Protein AF-A0A2V9Y608-F1 (afdb_monomer)

Foldseek 3Di:
DEALEEFWAWACPVWFDDTDTALEPSEEEAAQADEEEAQNAEYSYEYEYQALDEDPPVHRYYYYHNYYYDPDPRHYRDRDDPDDDDFFAADPPAADQDEAEFADLVDEAEDEADHHEEYEFENLHEHEYEQDEYEYQAYEFDYANTEYEYPPQAAYEYEHGQPRQERAHYDQRYYYCNVRLAARSAEYHYRHAHEHEDEDNEEARYHYHHQNYEYEYHYCCYEYEDYHHYNHYHHHNYYYYHHPNHDPDDDDPDPDDDPDDDDDDD

pLDDT: mean 83.32, std 16.16, range [27.84, 98.12]

Nearest PDB structures (foldseek):
  8c6i-assembly1_A  TM=4.476E-01  e=4.886E+00  Homo sapiens
  3ak5-assembly4_D  TM=3.354E-01  e=3.995E+00  Escherichia coli
  5awg-assembly2_E  TM=1.662E-01  e=5.404E+00  Escherichia coli K-12

Secondary structure (DSSP, 8-state):
-BTT-EEEEE-GGGSSSPPPPBSSS--EE-SS-EEEESTT-EESS-EEESS--BSSTTSSEEEETT-EE-S-TT--EEE------PPPPPPSSPPPSPPEEE--SSS-EEE-SEE-SEEEE-TT-EEEE-SEEEE-SEEEE-STT-EEEESSSS-EEEEE-TT-S-SEEE-TT-EEE-TT--GGGEEEEE-SS-EEEEEESS-EEEEEEEEEEEEEEEEEEEEEEEEEEEEEEEEEEEEEEEETT---SPP-SSSS----------

Structure (mmCIF, N/CA/C/O backbone):
data_AF-A0A2V9Y608-F1
#
_entry.id   AF-A0A2V9Y608-F1
#
loop_
_atom_site.group_PDB
_atom_site.id
_atom_site.type_symbol
_atom_site.label_atom_id
_atom_site.label_alt_id
_atom_site.label_comp_id
_atom_site.label_asym_id
_atom_site.label_entity_id
_atom_site.label_seq_id
_atom_site.pdbx_PDB_ins_code
_atom_site.Cartn_x
_atom_site.Cartn_y
_atom_site.Cartn_z
_atom_site.occupancy
_atom_site.B_iso_or_equiv
_atom_site.auth_seq_id
_atom_site.auth_comp_id
_atom_site.auth_asym_id
_atom_site.auth_atom_id
_atom_site.pdbx_PDB_model_num
ATOM 1 N N . MET A 1 1 ? 1.490 3.713 -13.659 1.00 90.81 1 MET A N 1
ATOM 2 C CA . MET A 1 1 ? 1.760 4.950 -12.892 1.00 90.81 1 MET A CA 1
ATOM 3 C C . MET A 1 1 ? 1.450 6.157 -13.762 1.00 90.81 1 MET A C 1
ATOM 5 O O . MET A 1 1 ? 1.780 6.120 -14.941 1.00 90.81 1 MET A O 1
ATOM 9 N N . ASN A 1 2 ? 0.813 7.192 -13.210 1.00 90.62 2 ASN A N 1
ATOM 10 C CA . ASN A 1 2 ? 0.459 8.427 -13.921 1.00 90.62 2 ASN A CA 1
ATOM 11 C C . ASN A 1 2 ? 0.473 9.657 -12.994 1.00 90.62 2 ASN A C 1
ATOM 13 O O . ASN A 1 2 ? 0.618 9.536 -11.775 1.00 90.62 2 ASN A O 1
ATOM 17 N N . GLY A 1 3 ? 0.256 10.845 -13.565 1.00 86.31 3 GLY A N 1
ATOM 18 C CA . GLY A 1 3 ? -0.026 12.067 -12.800 1.00 86.31 3 GLY A CA 1
ATOM 19 C C . GLY A 1 3 ? 1.177 12.610 -12.031 1.00 86.31 3 GLY A C 1
ATOM 20 O O . GLY A 1 3 ? 0.998 13.224 -10.989 1.00 86.31 3 GLY A O 1
ATOM 21 N N . GLY A 1 4 ? 2.398 12.343 -12.502 1.00 88.12 4 GLY A N 1
ATOM 22 C CA . GLY A 1 4 ? 3.620 12.756 -11.809 1.00 88.12 4 GLY A CA 1
ATOM 23 C C . GLY A 1 4 ? 4.023 11.839 -10.656 1.00 88.12 4 GLY A C 1
ATOM 24 O O . GLY A 1 4 ? 4.818 12.241 -9.818 1.00 88.12 4 GLY A O 1
ATOM 25 N N . ALA A 1 5 ? 3.478 10.618 -10.598 1.00 90.81 5 ALA A N 1
ATOM 26 C CA . ALA A 1 5 ? 3.896 9.631 -9.610 1.00 90.81 5 ALA A CA 1
ATOM 27 C C . ALA A 1 5 ? 5.376 9.254 -9.770 1.00 90.81 5 ALA A C 1
ATOM 29 O O . ALA A 1 5 ? 5.813 8.990 -10.893 1.00 90.81 5 ALA A O 1
ATOM 30 N N . THR A 1 6 ? 6.113 9.169 -8.666 1.00 92.75 6 THR A N 1
ATOM 31 C CA . THR A 1 6 ? 7.537 8.802 -8.665 1.00 92.75 6 THR A CA 1
ATOM 32 C C . THR A 1 6 ? 7.812 7.611 -7.761 1.00 92.75 6 THR A C 1
ATOM 34 O O . THR A 1 6 ? 7.072 7.399 -6.802 1.00 92.75 6 THR A O 1
ATOM 37 N N . THR A 1 7 ? 8.874 6.855 -8.035 1.00 92.25 7 THR A N 1
ATOM 38 C CA . THR A 1 7 ? 9.451 5.912 -7.066 1.00 92.25 7 THR A CA 1
ATOM 39 C C . THR A 1 7 ? 10.881 6.299 -6.714 1.00 92.25 7 THR A C 1
ATOM 41 O O . THR A 1 7 ? 11.611 6.815 -7.558 1.00 92.25 7 THR A O 1
ATOM 44 N N . ASP A 1 8 ? 11.276 6.050 -5.476 1.00 91.19 8 ASP A N 1
ATOM 45 C CA . ASP A 1 8 ? 12.650 6.133 -4.987 1.00 91.19 8 ASP A CA 1
ATOM 46 C C . ASP A 1 8 ? 12.816 5.148 -3.808 1.00 91.19 8 ASP A C 1
ATOM 48 O O . ASP A 1 8 ? 11.906 4.352 -3.540 1.00 91.19 8 ASP A O 1
ATOM 52 N N . SER A 1 9 ? 13.957 5.155 -3.119 1.00 89.00 9 SER A N 1
ATOM 53 C CA . SER A 1 9 ? 14.121 4.363 -1.895 1.00 89.00 9 SER A CA 1
ATOM 54 C C . SER A 1 9 ? 14.641 5.161 -0.710 1.00 89.00 9 SER A C 1
ATOM 56 O O . SER A 1 9 ? 15.262 6.212 -0.857 1.00 89.00 9 SER A O 1
ATOM 58 N N . PHE A 1 10 ? 14.436 4.615 0.482 1.00 88.94 10 PHE A N 1
ATOM 59 C CA . PHE A 1 10 ? 15.036 5.052 1.737 1.00 88.94 10 PHE A CA 1
ATOM 60 C C . PHE A 1 10 ? 15.319 3.826 2.619 1.00 88.94 10 PHE A C 1
ATOM 62 O O . PHE A 1 10 ? 15.030 2.693 2.241 1.00 88.94 10 PHE A O 1
ATOM 69 N N . THR A 1 11 ? 15.875 4.027 3.812 1.00 86.38 11 THR A N 1
ATOM 70 C CA . THR A 1 11 ? 15.997 2.953 4.807 1.00 86.38 11 THR A CA 1
ATOM 71 C C . THR A 1 11 ? 15.483 3.411 6.161 1.00 86.38 11 THR A C 1
ATOM 73 O O . THR A 1 11 ? 15.910 4.445 6.673 1.00 86.38 11 THR A O 1
ATOM 76 N N . SER A 1 12 ? 14.582 2.632 6.762 1.00 82.94 12 SER A N 1
ATOM 77 C CA . SER A 1 12 ? 14.116 2.859 8.133 1.00 82.94 12 SER A CA 1
ATOM 78 C C . SER A 1 12 ? 15.089 2.326 9.194 1.00 82.94 12 SER A C 1
ATOM 80 O O . SER A 1 12 ? 14.799 2.406 10.390 1.00 82.94 12 SER A O 1
ATOM 82 N N . ALA A 1 13 ? 16.212 1.715 8.795 1.00 79.44 13 ALA A N 1
ATOM 83 C CA . ALA A 1 13 ? 17.140 1.058 9.719 1.00 79.44 13 ALA A CA 1
ATOM 84 C C . ALA A 1 13 ? 17.766 2.026 10.740 1.00 79.44 13 ALA A C 1
ATOM 86 O O . ALA A 1 13 ? 18.192 1.601 11.811 1.00 79.44 13 ALA A O 1
ATOM 87 N N . SER A 1 14 ? 17.797 3.326 10.437 1.00 71.50 14 SER A N 1
ATOM 88 C CA . SER A 1 14 ? 18.334 4.382 11.302 1.00 71.50 14 SER A CA 1
ATOM 89 C C . SER A 1 14 ? 17.371 4.873 12.400 1.00 71.50 14 SER A C 1
ATOM 91 O O . SER A 1 14 ? 17.731 5.787 13.138 1.00 71.50 14 SER A O 1
ATOM 93 N N . GLY A 1 15 ? 16.190 4.263 12.576 1.00 71.75 15 GLY A N 1
ATOM 94 C CA . GLY A 1 15 ? 15.293 4.527 13.717 1.00 71.75 15 GLY A CA 1
ATOM 95 C C . GLY A 1 15 ? 14.026 5.325 13.387 1.00 71.75 15 GLY A C 1
ATOM 96 O O . GLY A 1 15 ? 13.046 4.739 12.935 1.00 71.75 15 GLY A O 1
ATOM 97 N N . THR A 1 16 ? 14.017 6.639 13.616 1.00 70.12 16 THR A N 1
ATOM 98 C CA . THR A 1 16 ? 12.859 7.518 13.347 1.00 70.12 16 THR A CA 1
ATOM 99 C C . THR A 1 16 ? 13.171 8.565 12.268 1.00 70.12 16 THR A C 1
ATOM 101 O O . THR A 1 16 ? 14.326 8.981 12.176 1.00 70.12 16 THR A O 1
ATOM 104 N N . PRO A 1 17 ? 12.166 9.054 11.508 1.00 73.25 17 PRO A N 1
ATOM 105 C CA . PRO A 1 17 ? 12.343 10.123 10.516 1.00 73.25 17 PRO A CA 1
ATOM 106 C C . PRO A 1 17 ? 13.018 11.393 11.086 1.00 73.25 17 PRO A C 1
ATOM 108 O O . PRO A 1 17 ? 12.917 11.642 12.292 1.00 73.25 17 PRO A O 1
ATOM 111 N N . PRO A 1 18 ? 13.627 12.255 10.244 1.00 73.94 18 PRO A N 1
ATOM 112 C CA . PRO A 1 18 ? 13.545 12.273 8.780 1.00 73.94 18 PRO A CA 1
ATOM 113 C C . PRO A 1 18 ? 14.468 11.260 8.092 1.00 73.94 18 PRO A C 1
ATOM 115 O O . PRO A 1 18 ? 15.584 11.002 8.535 1.00 73.94 18 PRO A O 1
ATOM 118 N N . TRP A 1 19 ? 14.001 10.732 6.961 1.00 81.00 19 TRP A N 1
ATOM 119 C CA . TRP A 1 19 ? 14.744 9.787 6.132 1.00 81.00 19 TRP A CA 1
ATOM 120 C C . TRP A 1 19 ? 15.372 10.473 4.924 1.00 81.00 19 TRP A C 1
ATOM 122 O O . TRP A 1 19 ? 14.754 11.332 4.298 1.00 81.00 19 TRP A O 1
ATOM 132 N N . THR A 1 20 ? 16.590 10.069 4.571 1.00 84.69 20 THR A N 1
ATOM 133 C CA . THR A 1 20 ? 17.210 10.456 3.301 1.00 84.69 20 THR A CA 1
ATOM 134 C C . THR A 1 20 ? 16.760 9.490 2.215 1.00 84.69 20 THR A C 1
ATOM 136 O O . THR A 1 20 ? 16.918 8.278 2.371 1.00 84.69 20 THR A O 1
ATOM 139 N N . THR A 1 21 ? 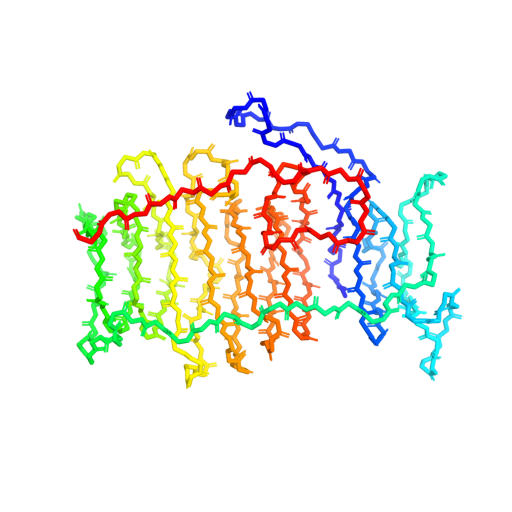16.211 10.022 1.124 1.00 86.94 21 THR A N 1
ATOM 140 C CA . THR A 1 21 ? 15.853 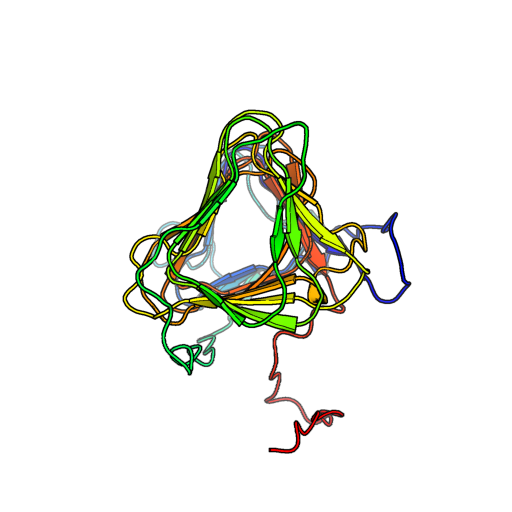9.222 -0.048 1.00 86.94 21 THR A CA 1
ATOM 141 C C . THR A 1 21 ? 17.012 9.154 -1.041 1.00 86.94 21 THR A C 1
ATOM 143 O O . THR A 1 21 ? 17.883 10.027 -1.086 1.00 86.94 21 THR A O 1
ATOM 146 N N . THR A 1 22 ? 17.030 8.102 -1.851 1.00 87.69 22 THR A N 1
ATOM 147 C CA . THR A 1 22 ? 17.956 7.928 -2.969 1.00 87.69 22 THR A CA 1
ATOM 148 C C . THR A 1 22 ? 17.159 7.650 -4.231 1.00 87.69 22 THR A C 1
ATOM 150 O O . THR A 1 22 ? 16.180 6.915 -4.197 1.00 87.69 22 THR A O 1
ATOM 153 N N . THR A 1 23 ? 17.581 8.205 -5.366 1.00 88.56 23 THR A N 1
ATOM 154 C CA . THR A 1 23 ? 16.883 8.083 -6.662 1.00 88.56 23 THR A CA 1
ATOM 155 C C . THR A 1 23 ? 17.059 6.713 -7.340 1.00 88.56 23 THR A C 1
ATOM 157 O O . THR A 1 23 ? 16.894 6.584 -8.557 1.00 88.56 23 THR A O 1
ATOM 160 N N . THR A 1 24 ? 17.432 5.703 -6.556 1.00 87.44 24 THR A N 1
ATOM 161 C CA . THR A 1 24 ? 17.713 4.317 -6.947 1.00 87.44 24 THR A CA 1
ATOM 162 C C . THR A 1 24 ? 17.080 3.369 -5.931 1.00 87.44 24 THR A C 1
ATOM 164 O O . THR A 1 24 ? 16.871 3.763 -4.787 1.00 87.44 24 THR A O 1
ATOM 167 N N . GLY A 1 25 ? 16.822 2.113 -6.301 1.00 83.00 25 GLY A N 1
ATOM 168 C CA . GLY A 1 25 ? 16.281 1.090 -5.393 1.00 83.00 25 GLY A CA 1
ATOM 169 C C . GLY A 1 25 ? 14.774 1.190 -5.134 1.00 83.00 25 GLY A C 1
ATOM 170 O O . GLY A 1 25 ? 14.224 0.361 -4.415 1.00 83.00 25 GLY A O 1
ATOM 171 N N . GLY A 1 26 ? 14.093 2.183 -5.716 1.00 85.81 26 GLY A N 1
ATOM 172 C CA . GLY A 1 26 ? 12.634 2.266 -5.794 1.00 85.81 26 GLY A CA 1
ATOM 173 C C . GLY A 1 26 ? 12.094 1.380 -6.911 1.00 85.81 26 GLY A C 1
ATOM 174 O O . GLY A 1 26 ? 11.413 1.871 -7.817 1.00 85.81 26 GLY A O 1
ATOM 175 N N . ASP A 1 27 ? 12.483 0.110 -6.898 1.00 89.38 27 ASP A N 1
ATOM 176 C CA . ASP A 1 27 ? 12.246 -0.823 -7.993 1.00 89.38 27 ASP A CA 1
ATOM 177 C C . ASP A 1 27 ? 10.753 -1.134 -8.137 1.00 89.38 27 ASP A C 1
ATOM 179 O O . ASP A 1 27 ? 10.007 -1.220 -7.158 1.00 89.38 27 ASP A O 1
ATOM 183 N N . ILE A 1 28 ? 10.312 -1.336 -9.377 1.00 90.44 28 ILE A N 1
ATOM 184 C CA . ILE A 1 28 ? 8.959 -1.807 -9.679 1.00 90.44 28 ILE A CA 1
ATOM 185 C C . ILE A 1 28 ? 9.028 -3.076 -10.521 1.00 90.44 28 ILE A C 1
ATOM 187 O O . ILE A 1 28 ? 9.894 -3.229 -11.382 1.00 90.44 28 ILE A O 1
ATOM 191 N N . GLY A 1 29 ? 8.089 -3.990 -10.292 1.00 89.50 29 GLY A N 1
ATOM 192 C CA . GLY A 1 29 ? 8.039 -5.271 -10.986 1.00 89.50 29 GLY A CA 1
ATOM 193 C C . GLY A 1 29 ? 6.619 -5.667 -11.364 1.00 89.50 29 GLY A C 1
ATOM 194 O O . GLY A 1 29 ? 5.665 -5.317 -10.671 1.00 89.50 29 GLY A O 1
ATOM 195 N N . SER A 1 30 ? 6.472 -6.396 -12.467 1.00 87.75 30 SER A N 1
ATOM 196 C CA . SER A 1 30 ? 5.194 -6.962 -12.903 1.00 87.75 30 SER A CA 1
ATOM 197 C C . SER A 1 30 ? 5.403 -8.307 -13.594 1.00 87.75 30 SER A C 1
ATOM 199 O O . SER A 1 30 ? 6.365 -8.482 -14.332 1.00 87.75 30 SER A O 1
ATOM 201 N N . ASN A 1 31 ? 4.466 -9.241 -13.402 1.00 84.19 31 ASN A N 1
ATOM 202 C CA . ASN A 1 31 ? 4.363 -10.464 -14.216 1.00 84.19 31 ASN A CA 1
ATOM 203 C C . ASN A 1 31 ? 3.713 -10.224 -15.581 1.00 84.19 31 ASN A C 1
ATOM 205 O O . ASN A 1 31 ? 3.621 -11.142 -16.392 1.00 84.19 31 ASN A O 1
ATOM 209 N N . GLY A 1 32 ? 3.210 -9.015 -15.811 1.00 85.00 32 GLY A N 1
ATOM 210 C CA . GLY A 1 32 ? 2.673 -8.572 -17.084 1.00 85.00 32 GLY A CA 1
ATOM 211 C C . GLY A 1 32 ? 3.394 -7.311 -17.531 1.00 85.00 32 GLY A C 1
ATOM 212 O O . GLY A 1 32 ? 4.619 -7.265 -17.588 1.00 85.00 32 GLY A O 1
ATOM 213 N N . ASN A 1 33 ? 2.616 -6.274 -17.824 1.00 85.56 33 ASN A N 1
ATOM 214 C CA . ASN A 1 33 ? 3.152 -5.014 -18.320 1.00 85.56 33 ASN A CA 1
ATOM 215 C C . ASN A 1 33 ? 3.299 -3.985 -17.197 1.00 85.56 33 ASN A C 1
ATOM 217 O O . ASN A 1 33 ? 2.541 -3.978 -16.222 1.00 85.56 33 ASN A O 1
ATOM 221 N N . VAL A 1 34 ? 4.230 -3.060 -17.393 1.00 90.38 34 VAL A N 1
ATOM 222 C CA . VAL A 1 34 ? 4.337 -1.799 -16.664 1.00 90.38 34 VAL A CA 1
ATOM 223 C C . VAL A 1 34 ? 3.957 -0.673 -17.619 1.00 90.38 34 VAL A C 1
ATOM 225 O O . VAL A 1 34 ? 4.499 -0.566 -18.715 1.00 90.38 34 VAL A O 1
ATOM 228 N N . SER A 1 35 ? 3.026 0.187 -17.205 1.00 92.56 35 SER A N 1
ATOM 229 C CA . SER A 1 35 ? 2.657 1.389 -17.962 1.00 92.56 35 SER A CA 1
ATOM 230 C C . SER A 1 35 ? 2.956 2.645 -17.154 1.00 92.56 35 SER A C 1
ATOM 232 O O . SER A 1 35 ? 2.506 2.782 -16.010 1.00 92.56 35 SER A O 1
ATOM 234 N N . LEU A 1 36 ? 3.701 3.567 -17.760 1.00 93.50 36 LEU A N 1
ATOM 235 C CA . LEU A 1 36 ? 4.063 4.870 -17.214 1.00 93.50 36 LEU A CA 1
ATOM 236 C C . LEU A 1 36 ? 3.531 5.979 -18.134 1.00 93.50 36 LEU A C 1
ATOM 238 O O . LEU A 1 36 ? 3.691 5.912 -19.356 1.00 93.50 36 LEU A O 1
ATOM 242 N N . GLY A 1 37 ? 2.928 7.021 -17.568 1.00 91.62 37 GLY A N 1
ATOM 243 C CA . GLY A 1 37 ? 2.441 8.157 -18.348 1.00 91.62 37 GLY A CA 1
ATOM 244 C C . GLY A 1 37 ? 2.507 9.493 -17.616 1.00 91.62 37 GLY A C 1
ATOM 245 O O . GLY A 1 37 ? 2.405 9.571 -16.393 1.00 91.62 37 GLY A O 1
ATOM 246 N N . GLY A 1 38 ? 2.670 10.563 -18.393 1.00 90.62 38 GLY A N 1
ATOM 247 C CA . GLY A 1 38 ? 2.790 11.937 -17.900 1.00 90.62 38 GLY A CA 1
ATOM 248 C C . GLY A 1 38 ? 4.240 12.392 -17.711 1.00 90.62 38 GLY A C 1
ATOM 249 O O . GLY A 1 38 ? 5.129 11.596 -17.427 1.00 90.62 38 GLY A O 1
ATOM 250 N N . SER A 1 39 ? 4.473 13.698 -17.847 1.00 88.38 39 SER A N 1
ATOM 251 C CA . SER A 1 39 ? 5.820 14.286 -17.978 1.00 88.38 39 SER A CA 1
ATOM 252 C C . SER A 1 39 ? 6.722 14.120 -16.766 1.00 88.38 39 SER A C 1
ATOM 254 O O . SER A 1 39 ? 7.939 14.127 -16.902 1.00 88.38 39 SER A O 1
ATOM 256 N N . ASN A 1 40 ? 6.127 13.962 -15.586 1.00 90.06 40 ASN A N 1
ATOM 257 C CA . ASN A 1 40 ? 6.856 13.920 -14.323 1.00 90.06 40 ASN A CA 1
ATOM 258 C C . ASN A 1 40 ? 6.824 12.529 -13.680 1.00 90.06 40 ASN A C 1
ATOM 260 O O . ASN A 1 40 ? 7.227 12.382 -12.532 1.00 90.06 40 ASN A O 1
ATOM 264 N N . THR A 1 41 ? 6.305 11.511 -14.377 1.00 93.56 41 THR A N 1
ATOM 265 C CA . THR A 1 41 ? 6.264 10.153 -13.832 1.00 93.56 41 THR A CA 1
ATOM 266 C C . THR A 1 41 ? 7.608 9.468 -14.035 1.00 93.56 41 THR A C 1
ATOM 268 O O . THR A 1 41 ? 8.005 9.191 -15.167 1.00 93.56 41 THR A O 1
ATOM 271 N N . GLN A 1 42 ? 8.311 9.214 -12.930 1.00 93.94 42 GLN A N 1
ATOM 272 C CA . GLN A 1 42 ? 9.688 8.723 -12.943 1.00 93.94 42 GLN A CA 1
ATOM 273 C C . GLN A 1 42 ? 9.884 7.529 -12.009 1.00 93.94 42 GLN A C 1
ATOM 275 O O . GLN A 1 42 ? 9.401 7.531 -10.881 1.00 93.94 42 GLN A O 1
ATOM 280 N N . VAL A 1 43 ? 10.626 6.524 -12.462 1.00 92.44 43 VAL A N 1
ATOM 281 C CA . VAL A 1 43 ? 11.012 5.364 -11.648 1.00 92.44 43 VAL A CA 1
ATOM 282 C C . VAL A 1 43 ? 12.470 5.510 -11.227 1.00 92.44 43 VAL A C 1
ATOM 284 O O . VAL A 1 43 ? 13.370 5.472 -12.068 1.00 92.44 43 VAL A O 1
ATOM 287 N N . GLY A 1 44 ? 12.708 5.711 -9.935 1.00 89.06 44 GLY A N 1
ATOM 288 C CA . GLY A 1 44 ? 14.032 5.770 -9.318 1.00 89.06 44 GLY A CA 1
ATOM 289 C C . GLY A 1 44 ? 14.509 4.388 -8.885 1.00 89.06 44 GLY A C 1
ATOM 290 O O . GLY A 1 44 ? 14.790 4.169 -7.711 1.00 89.06 44 GLY A O 1
ATOM 291 N N . GLY A 1 45 ? 14.535 3.442 -9.821 1.00 88.06 45 GLY A N 1
ATOM 292 C CA . GLY A 1 45 ? 14.890 2.044 -9.593 1.00 88.06 45 GLY A CA 1
ATOM 293 C C . GLY A 1 45 ? 14.844 1.231 -10.885 1.00 88.06 45 GLY A C 1
ATOM 294 O O . GLY A 1 45 ? 14.564 1.761 -11.965 1.00 88.06 45 GLY A O 1
ATOM 295 N N . ALA A 1 46 ? 15.124 -0.062 -10.774 1.00 88.62 46 ALA A N 1
ATOM 296 C CA . ALA A 1 46 ? 14.965 -1.016 -11.857 1.00 88.62 46 ALA A CA 1
ATOM 297 C C . ALA A 1 46 ? 13.481 -1.290 -12.157 1.00 88.62 46 ALA A C 1
ATOM 299 O O . ALA A 1 46 ? 12.613 -1.225 -11.283 1.00 88.62 46 ALA A O 1
ATOM 300 N N . ILE A 1 47 ? 13.196 -1.629 -13.414 1.00 88.62 47 ILE A N 1
ATOM 301 C CA . ILE A 1 47 ? 11.879 -2.089 -13.862 1.00 88.62 47 ILE A CA 1
ATOM 302 C C . ILE A 1 47 ? 12.011 -3.553 -14.278 1.00 88.62 47 ILE A C 1
ATOM 304 O O . ILE A 1 47 ? 12.647 -3.850 -15.288 1.00 88.62 47 ILE A O 1
ATOM 308 N N . GLY A 1 48 ? 11.399 -4.456 -13.513 1.00 88.56 48 GLY A N 1
ATOM 309 C CA . GLY A 1 48 ? 11.371 -5.890 -13.796 1.00 88.56 48 GLY A CA 1
ATOM 310 C C . GLY A 1 48 ? 10.089 -6.310 -14.515 1.00 88.56 48 GLY A C 1
ATOM 311 O O . GLY A 1 48 ? 8.999 -6.214 -13.951 1.00 88.56 48 GLY A O 1
ATOM 312 N N . VAL A 1 49 ? 10.204 -6.793 -15.749 1.00 85.62 49 VAL A N 1
ATOM 313 C CA . VAL A 1 49 ? 9.066 -7.245 -16.576 1.00 85.62 49 VAL A CA 1
ATOM 314 C C . VAL A 1 49 ? 9.436 -8.518 -17.341 1.00 85.62 49 VAL A C 1
ATOM 316 O O . VAL A 1 49 ? 10.622 -8.731 -17.583 1.00 85.62 49 VAL A O 1
ATOM 319 N N . PRO A 1 50 ? 8.488 -9.358 -17.798 1.00 86.19 50 PRO A N 1
ATOM 320 C CA . PRO A 1 50 ? 8.833 -10.613 -18.476 1.00 86.19 50 PRO A CA 1
ATOM 321 C C . PRO A 1 50 ? 9.600 -10.398 -19.785 1.00 86.19 50 PRO A C 1
ATOM 323 O O . PRO A 1 50 ? 10.439 -11.208 -20.169 1.00 86.19 50 PRO A O 1
ATOM 326 N N . ASN A 1 51 ? 9.321 -9.287 -20.472 1.00 87.12 51 ASN A N 1
ATOM 327 C CA . ASN A 1 51 ? 10.002 -8.883 -21.692 1.00 87.12 51 ASN A CA 1
ATOM 328 C C . ASN A 1 51 ? 10.552 -7.462 -21.526 1.00 87.12 51 ASN A C 1
ATOM 330 O O . ASN A 1 51 ? 9.788 -6.498 -21.545 1.00 87.12 51 ASN A O 1
ATOM 334 N N . ALA A 1 52 ? 11.874 -7.341 -21.389 1.00 87.00 52 ALA A N 1
ATOM 335 C CA . ALA A 1 52 ? 12.605 -6.090 -21.163 1.00 87.00 52 ALA A CA 1
ATOM 336 C C . ALA A 1 52 ? 12.683 -5.187 -22.409 1.00 87.00 52 ALA A C 1
ATOM 338 O O . ALA A 1 52 ? 13.741 -4.681 -22.779 1.00 87.00 52 ALA A O 1
ATOM 339 N N . THR A 1 53 ? 11.554 -4.995 -23.082 1.00 87.25 53 THR A N 1
ATOM 340 C CA . THR A 1 53 ? 11.407 -4.146 -24.262 1.00 87.25 53 THR A CA 1
ATOM 341 C C . THR A 1 53 ? 10.419 -3.024 -23.986 1.00 87.25 53 THR A C 1
ATOM 343 O O . THR A 1 53 ? 9.457 -3.183 -23.230 1.00 87.25 53 THR A O 1
ATOM 346 N N . GLN A 1 54 ? 10.675 -1.871 -24.608 1.00 83.38 54 GLN A N 1
ATOM 347 C CA . GLN A 1 54 ? 9.768 -0.729 -24.584 1.00 83.38 54 GLN A CA 1
ATOM 348 C C . GLN A 1 54 ? 8.867 -0.736 -25.821 1.00 83.38 54 GLN A C 1
ATOM 350 O O . GLN A 1 54 ? 9.350 -0.923 -26.936 1.00 83.38 54 GLN A O 1
ATOM 355 N N . GLY A 1 55 ? 7.568 -0.504 -25.636 1.00 78.94 55 GLY A N 1
ATOM 356 C CA . GLY A 1 55 ? 6.600 -0.431 -26.729 1.00 78.94 55 GLY A CA 1
ATOM 357 C C . GLY A 1 55 ? 5.161 -0.662 -26.279 1.00 78.94 55 GLY A C 1
ATOM 358 O O . GLY A 1 55 ? 4.853 -0.686 -25.087 1.00 78.94 55 GLY A O 1
ATOM 359 N N . THR A 1 56 ? 4.261 -0.837 -27.244 1.00 67.12 56 THR A N 1
ATOM 360 C CA . THR A 1 56 ? 2.902 -1.322 -26.980 1.00 67.12 56 THR A CA 1
ATOM 361 C C . THR A 1 56 ? 2.932 -2.816 -26.665 1.00 67.12 56 THR A C 1
ATOM 363 O O . THR A 1 56 ? 3.761 -3.545 -27.212 1.00 67.12 56 THR A O 1
ATOM 366 N N . CYS A 1 57 ? 2.015 -3.277 -25.809 1.00 55.59 57 CYS A N 1
ATOM 367 C CA . CYS A 1 57 ? 1.807 -4.701 -25.513 1.00 55.59 57 CYS A CA 1
ATOM 368 C C . CYS A 1 57 ? 1.900 -5.540 -26.810 1.00 55.59 57 CYS A C 1
ATOM 370 O O . CYS A 1 57 ? 1.220 -5.190 -27.781 1.00 55.59 57 CYS A O 1
ATOM 372 N N . PRO A 1 58 ? 2.759 -6.578 -26.878 1.00 62.88 58 PRO A N 1
ATOM 373 C CA . PRO A 1 58 ? 3.313 -7.384 -25.778 1.00 62.88 58 PRO A CA 1
ATOM 374 C C . PRO A 1 58 ? 4.661 -6.914 -25.188 1.00 62.88 58 PRO A C 1
ATOM 376 O O . PRO A 1 58 ? 5.318 -7.690 -24.495 1.00 62.88 58 PRO A O 1
ATOM 379 N N . ALA A 1 59 ? 5.109 -5.682 -25.454 1.00 67.69 59 ALA A N 1
ATOM 380 C CA . ALA A 1 59 ? 6.282 -5.121 -24.777 1.00 67.69 59 ALA A CA 1
ATOM 381 C C . ALA A 1 59 ? 6.029 -4.973 -23.263 1.00 67.69 59 ALA A C 1
ATOM 383 O O . ALA A 1 59 ? 4.960 -4.512 -22.860 1.00 67.69 59 ALA A O 1
ATOM 384 N N . GLY A 1 60 ? 7.006 -5.350 -22.431 1.00 81.19 60 GLY A N 1
ATOM 385 C CA . GLY A 1 60 ? 6.844 -5.359 -20.974 1.00 81.19 60 GLY A CA 1
ATOM 386 C C . GLY A 1 60 ? 6.775 -3.964 -20.348 1.00 81.19 60 GLY A C 1
ATOM 387 O O . GLY A 1 60 ? 6.184 -3.817 -19.282 1.00 81.19 60 GLY A O 1
ATOM 388 N N . LEU A 1 61 ? 7.303 -2.925 -21.009 1.00 89.69 61 LEU A N 1
ATOM 389 C CA . LEU A 1 61 ? 7.209 -1.530 -20.566 1.00 89.69 61 LEU A CA 1
ATOM 390 C C . LEU A 1 61 ? 6.578 -0.634 -21.645 1.00 89.69 61 LEU A C 1
ATOM 392 O O . LEU A 1 61 ? 7.069 -0.548 -22.767 1.00 89.69 61 LEU A O 1
ATOM 396 N N . THR A 1 62 ? 5.545 0.124 -21.283 1.00 92.31 62 THR A N 1
ATOM 397 C CA . THR A 1 62 ? 4.969 1.189 -22.117 1.00 92.31 62 THR A CA 1
ATOM 398 C C . THR A 1 62 ? 5.140 2.538 -21.426 1.00 92.31 62 THR A C 1
ATOM 400 O O . THR A 1 62 ? 4.684 2.719 -20.297 1.00 92.31 62 THR A O 1
ATOM 403 N N . THR A 1 63 ? 5.751 3.507 -22.106 1.00 91.88 63 THR A N 1
ATOM 404 C CA . THR A 1 63 ? 5.924 4.882 -21.615 1.00 91.88 63 THR A CA 1
ATOM 405 C C . THR A 1 63 ? 5.175 5.876 -22.501 1.00 91.88 63 THR A C 1
ATOM 407 O O . THR A 1 63 ? 4.998 5.661 -23.700 1.00 91.88 63 THR A O 1
ATOM 410 N N . SER A 1 64 ? 4.697 6.974 -21.917 1.00 92.44 64 SER A N 1
ATOM 411 C CA . SER A 1 64 ? 4.040 8.056 -22.657 1.00 92.44 64 SER A CA 1
ATOM 412 C C . SER A 1 64 ? 4.248 9.412 -21.987 1.00 92.44 64 SER A C 1
ATOM 414 O O . SER A 1 64 ? 4.465 9.507 -20.779 1.00 92.44 64 SER A O 1
ATOM 416 N N . GLY A 1 65 ? 4.182 10.486 -22.779 1.00 88.31 65 GLY A N 1
ATOM 417 C CA . GLY A 1 65 ? 4.164 11.856 -22.263 1.00 88.31 65 GLY A CA 1
ATOM 418 C C . GLY A 1 65 ? 5.421 12.293 -21.507 1.00 88.31 65 GLY A C 1
ATOM 419 O O . GLY A 1 65 ? 5.310 13.220 -20.722 1.00 88.31 65 GLY A O 1
ATOM 420 N N . GLY A 1 66 ? 6.576 11.648 -21.720 1.00 87.69 66 GLY A N 1
ATOM 421 C CA . GLY A 1 66 ? 7.843 11.955 -21.035 1.00 87.69 66 GLY A CA 1
ATOM 422 C C . GLY A 1 66 ? 8.149 11.084 -19.810 1.00 87.69 66 GLY A C 1
ATOM 423 O O . GLY A 1 66 ? 9.191 11.269 -19.190 1.00 87.69 66 GLY A O 1
ATOM 424 N N . ALA A 1 67 ? 7.276 10.128 -19.474 1.00 93.00 67 ALA A N 1
ATOM 425 C CA . ALA A 1 67 ? 7.505 9.205 -18.368 1.00 93.00 67 ALA A CA 1
ATOM 426 C C . ALA A 1 67 ? 8.665 8.232 -18.640 1.00 93.00 67 ALA A C 1
ATOM 428 O O . ALA A 1 67 ? 8.893 7.825 -19.783 1.00 93.00 67 ALA A O 1
ATOM 429 N N . GLY A 1 68 ? 9.353 7.788 -17.588 1.00 91.75 68 GLY A N 1
ATOM 430 C CA . GLY A 1 68 ? 10.463 6.844 -17.725 1.00 91.75 68 GLY A CA 1
ATOM 431 C C . GLY A 1 68 ? 11.180 6.530 -16.416 1.00 91.75 68 GLY A C 1
ATOM 432 O O . GLY A 1 68 ? 10.642 6.741 -15.334 1.00 91.75 68 GLY A O 1
ATOM 433 N N . MET A 1 69 ? 12.401 6.011 -16.516 1.00 92.00 69 MET A N 1
ATOM 434 C CA . MET A 1 69 ? 13.300 5.843 -15.370 1.00 92.00 69 MET A CA 1
ATOM 435 C C . MET A 1 69 ? 14.088 7.134 -15.123 1.00 92.00 69 MET A C 1
ATOM 437 O O . MET A 1 69 ? 14.391 7.868 -16.067 1.00 92.00 69 MET A O 1
ATOM 441 N N . VAL A 1 70 ? 14.457 7.402 -13.870 1.00 92.75 70 VAL A N 1
ATOM 442 C CA . VAL A 1 70 ? 15.418 8.464 -13.540 1.00 92.75 70 VAL A CA 1
ATOM 443 C C . VAL A 1 70 ? 16.765 8.117 -14.177 1.00 92.75 70 VAL A C 1
ATOM 445 O O . VAL A 1 70 ? 17.221 6.979 -14.062 1.00 92.75 70 VAL A O 1
ATOM 448 N N . SER A 1 71 ? 17.417 9.093 -14.818 1.00 91.38 71 SER A N 1
ATOM 449 C CA . SER A 1 71 ? 18.727 8.913 -15.459 1.00 91.38 71 SER A CA 1
ATOM 450 C C . SER A 1 71 ? 19.814 8.573 -14.433 1.00 91.38 71 SER A C 1
ATOM 452 O O . SER A 1 71 ? 20.418 9.461 -13.833 1.00 91.38 71 SER A O 1
ATOM 454 N N . ASN A 1 72 ? 20.075 7.281 -14.246 1.00 90.62 72 ASN A N 1
ATOM 455 C CA . ASN A 1 72 ? 21.111 6.744 -13.373 1.00 90.62 72 ASN A CA 1
ATOM 456 C C . ASN A 1 72 ? 21.539 5.359 -13.903 1.00 90.62 72 ASN A C 1
ATOM 458 O O . ASN A 1 72 ? 20.655 4.562 -14.212 1.00 90.62 72 ASN A O 1
ATOM 462 N N . PRO A 1 73 ? 22.843 5.031 -13.991 1.00 88.62 73 PRO A N 1
ATOM 463 C CA . PRO A 1 73 ? 23.304 3.720 -14.464 1.00 88.62 73 PRO A CA 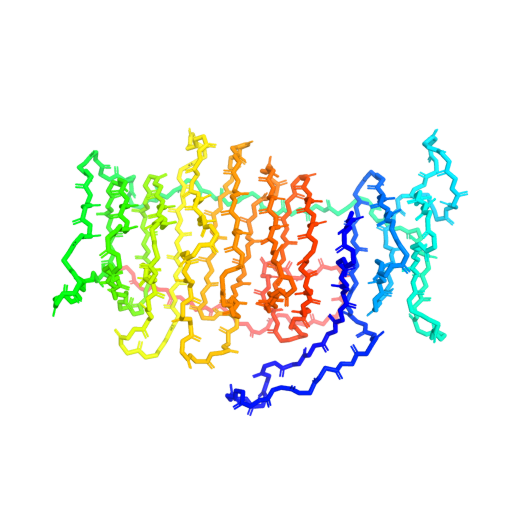1
ATOM 464 C C . PRO A 1 73 ? 22.777 2.511 -13.675 1.00 88.62 73 PRO A C 1
ATOM 466 O O . PRO A 1 73 ? 22.754 1.408 -14.210 1.00 88.62 73 PRO A O 1
ATOM 469 N N . ALA A 1 74 ? 22.366 2.702 -12.418 1.00 84.62 74 ALA A N 1
ATOM 470 C CA . ALA A 1 74 ? 21.763 1.652 -11.598 1.00 84.62 74 ALA A CA 1
ATOM 471 C C . ALA A 1 74 ? 20.292 1.365 -11.959 1.00 84.62 74 ALA A C 1
ATOM 473 O O . ALA A 1 74 ? 19.783 0.294 -11.638 1.00 84.62 74 ALA A O 1
ATOM 474 N N . ASN A 1 75 ? 19.610 2.297 -12.633 1.00 87.00 75 ASN A N 1
ATOM 475 C CA . ASN A 1 75 ? 18.210 2.153 -13.018 1.00 87.00 75 ASN A CA 1
ATOM 476 C C . ASN A 1 75 ? 18.133 1.484 -14.391 1.00 87.00 75 ASN A C 1
ATOM 478 O O . ASN A 1 75 ? 18.437 2.090 -15.420 1.00 87.00 75 ASN A O 1
ATOM 482 N N . VAL A 1 76 ? 17.744 0.211 -14.396 1.00 88.25 76 VAL A N 1
ATOM 483 C CA . VAL A 1 76 ? 17.775 -0.646 -15.584 1.00 88.25 76 VAL A CA 1
ATOM 484 C C . VAL A 1 76 ? 16.419 -1.295 -15.845 1.00 88.25 76 VAL A C 1
ATOM 486 O O . VAL A 1 76 ? 15.711 -1.695 -14.924 1.00 88.25 76 VAL A O 1
ATOM 489 N N . LEU A 1 77 ? 16.071 -1.438 -17.125 1.00 89.75 77 LEU A N 1
ATOM 490 C CA . LEU A 1 77 ? 14.969 -2.296 -17.553 1.00 89.75 77 LEU A CA 1
ATOM 491 C C . LEU A 1 77 ? 15.500 -3.725 -17.668 1.00 89.75 77 LEU A C 1
ATOM 493 O O . LEU A 1 77 ? 16.428 -3.974 -18.438 1.00 89.75 77 LEU A O 1
ATOM 497 N N . THR A 1 78 ? 14.928 -4.655 -16.911 1.00 89.06 78 THR A N 1
ATOM 498 C CA . THR A 1 78 ? 15.416 -6.034 -16.830 1.00 89.06 78 THR A CA 1
ATOM 499 C C . THR A 1 78 ? 14.306 -7.036 -17.093 1.00 89.06 78 THR A C 1
ATOM 501 O O . THR A 1 78 ? 13.126 -6.798 -16.823 1.00 89.06 78 THR A O 1
ATOM 504 N N . ALA A 1 79 ? 14.702 -8.176 -17.660 1.00 86.69 79 ALA A N 1
ATOM 505 C CA . ALA A 1 79 ? 13.808 -9.308 -17.813 1.00 86.69 79 ALA A CA 1
ATOM 506 C C . ALA A 1 79 ? 13.716 -10.009 -16.453 1.00 86.69 79 ALA A C 1
ATOM 508 O O . ALA A 1 79 ? 14.733 -10.467 -15.931 1.00 86.69 79 ALA A O 1
ATOM 509 N N . ALA A 1 80 ? 12.524 -10.052 -15.866 1.00 81.06 80 ALA A N 1
ATOM 510 C CA . ALA A 1 80 ? 12.286 -10.619 -14.545 1.00 81.06 80 ALA A CA 1
ATOM 511 C C . ALA A 1 80 ? 10.899 -11.270 -14.453 1.00 81.06 80 ALA A C 1
ATOM 513 O O . ALA A 1 80 ? 9.995 -10.966 -15.233 1.00 81.06 80 ALA A O 1
ATOM 514 N N . GLY A 1 81 ? 10.742 -12.157 -13.470 1.00 71.31 81 GLY A N 1
ATOM 515 C CA . GLY A 1 81 ? 9.512 -12.901 -13.212 1.00 71.31 81 GLY A CA 1
ATOM 516 C C . GLY A 1 81 ? 9.510 -14.339 -13.771 1.00 71.31 81 GLY A C 1
ATOM 517 O O . GLY A 1 81 ? 10.472 -14.756 -14.417 1.00 71.31 81 GLY A O 1
ATOM 518 N N . PRO A 1 82 ? 8.444 -15.119 -13.509 1.00 79.88 82 PRO A N 1
ATOM 519 C CA . PRO A 1 82 ? 7.260 -14.704 -12.766 1.00 79.88 82 PRO A CA 1
ATOM 520 C C . PRO A 1 82 ? 7.549 -14.556 -11.264 1.00 79.88 82 PRO A C 1
ATOM 522 O O . PRO A 1 82 ? 8.085 -15.448 -10.616 1.00 79.88 82 PRO A O 1
ATOM 525 N N . PHE A 1 83 ? 7.177 -13.412 -10.707 1.00 80.25 83 PHE A N 1
ATOM 526 C CA . PHE A 1 83 ? 7.115 -13.145 -9.281 1.00 80.25 83 PHE A CA 1
ATOM 527 C C . PHE A 1 83 ? 5.943 -13.923 -8.679 1.00 80.25 83 PHE A C 1
ATOM 529 O O . PHE A 1 83 ? 4.797 -13.758 -9.100 1.00 80.25 83 PHE A O 1
ATOM 536 N N . VAL A 1 84 ? 6.215 -14.773 -7.696 1.00 82.88 84 VAL A N 1
ATOM 537 C CA . VAL A 1 84 ? 5.184 -15.524 -6.975 1.00 82.88 84 VAL A CA 1
ATOM 538 C C . VAL A 1 84 ? 5.231 -15.099 -5.519 1.00 82.88 84 VAL A C 1
ATOM 540 O O . VAL A 1 84 ? 6.295 -15.094 -4.905 1.00 82.88 84 VAL A O 1
ATOM 543 N N . PHE A 1 85 ? 4.072 -14.748 -4.975 1.00 85.00 85 PHE A N 1
ATOM 544 C CA . PHE A 1 85 ? 3.923 -14.317 -3.592 1.00 85.00 85 PHE A CA 1
ATOM 545 C C . PHE A 1 85 ? 2.937 -15.238 -2.880 1.00 85.00 85 PHE A C 1
ATOM 547 O O . PHE A 1 85 ? 1.933 -15.652 -3.463 1.00 85.00 85 PHE A O 1
ATOM 554 N N . ALA A 1 86 ? 3.223 -15.563 -1.620 1.00 87.12 86 ALA A N 1
ATOM 555 C CA . ALA A 1 86 ? 2.310 -16.346 -0.801 1.00 87.12 86 ALA A CA 1
ATOM 556 C C . ALA A 1 86 ? 1.014 -15.558 -0.567 1.00 87.12 86 ALA A C 1
ATOM 558 O O . ALA A 1 86 ? 1.048 -14.386 -0.192 1.00 87.12 86 ALA A O 1
ATOM 559 N N . ILE A 1 87 ? -0.127 -16.211 -0.779 1.00 90.25 87 ILE A N 1
ATOM 560 C CA . ILE A 1 87 ? -1.441 -15.614 -0.538 1.00 90.25 87 ILE A CA 1
ATOM 561 C C . ILE A 1 87 ? -1.671 -15.571 0.980 1.00 90.25 87 ILE A C 1
ATOM 563 O O . ILE A 1 87 ? -1.605 -16.627 1.616 1.00 90.25 87 ILE A O 1
ATOM 567 N N . PRO A 1 88 ? -1.957 -14.397 1.576 1.00 91.44 88 PRO A N 1
ATOM 568 C CA . PRO A 1 88 ? -2.339 -14.324 2.979 1.00 91.44 88 PRO A CA 1
ATOM 569 C C . PRO A 1 88 ? -3.535 -15.240 3.297 1.00 91.44 88 PRO A C 1
ATOM 571 O O . PRO A 1 88 ? -4.541 -15.197 2.574 1.00 91.44 88 PRO A O 1
ATOM 574 N N . PRO A 1 89 ? -3.455 -16.064 4.357 1.00 90.25 89 PRO A N 1
ATOM 575 C CA . PRO A 1 89 ? -4.576 -16.897 4.775 1.00 90.25 89 PRO A CA 1
ATOM 576 C C . PRO A 1 89 ? -5.736 -16.038 5.293 1.00 90.25 89 PRO A C 1
ATOM 578 O O . PRO A 1 89 ? -5.540 -14.887 5.691 1.00 90.25 89 PRO A O 1
ATOM 581 N N . ASP A 1 90 ? -6.941 -16.610 5.315 1.00 91.62 90 ASP A N 1
ATOM 582 C CA . ASP A 1 90 ? -8.069 -15.980 6.000 1.00 91.62 90 ASP A CA 1
ATOM 583 C C . ASP A 1 90 ? -7.767 -15.790 7.500 1.00 91.62 90 ASP A C 1
ATOM 585 O O . ASP A 1 90 ? -7.125 -16.645 8.123 1.00 91.62 90 ASP A O 1
ATOM 589 N N . PRO A 1 91 ? -8.230 -14.682 8.104 1.00 92.19 91 PRO A N 1
ATOM 590 C CA . PRO A 1 91 ? -8.053 -14.425 9.525 1.00 92.19 91 PRO A CA 1
ATOM 591 C C . PRO A 1 91 ? -8.734 -15.494 10.389 1.00 92.19 91 PRO A C 1
ATOM 593 O O . PRO A 1 91 ? -9.891 -15.853 10.173 1.00 92.19 91 PRO A O 1
ATOM 596 N N . ASN A 1 92 ? -8.023 -15.940 11.427 1.00 88.00 92 ASN A N 1
ATOM 597 C CA . ASN A 1 92 ? -8.538 -16.814 12.476 1.00 88.00 92 ASN A CA 1
ATOM 598 C C . ASN A 1 92 ? -8.298 -16.155 13.851 1.00 88.00 92 ASN A C 1
ATOM 600 O O . ASN A 1 92 ? -7.144 -15.844 14.160 1.00 88.00 92 ASN A O 1
ATOM 604 N N . PRO A 1 93 ? -9.337 -15.918 14.674 1.00 92.62 93 PRO A N 1
ATOM 605 C CA . PRO A 1 93 ? -10.755 -16.167 14.397 1.00 92.62 93 PRO A CA 1
ATOM 606 C C . PRO A 1 93 ? -11.319 -15.230 13.310 1.00 92.62 93 PRO A C 1
ATOM 608 O O . PRO A 1 93 ? -10.739 -14.164 13.062 1.00 92.62 93 PRO A O 1
ATOM 611 N N . PRO A 1 94 ? -12.437 -15.612 12.661 1.00 92.75 94 PRO A N 1
ATOM 612 C CA . PRO A 1 94 ? -13.072 -14.786 11.642 1.00 92.75 94 PRO A CA 1
ATOM 613 C C . PRO A 1 94 ? -13.601 -13.470 12.244 1.00 92.75 94 PRO A C 1
ATOM 615 O O . PRO A 1 94 ? -14.070 -13.478 13.384 1.00 92.75 94 PRO A O 1
ATOM 618 N N . PRO A 1 95 ? -13.576 -12.357 11.484 1.00 95.31 95 PRO A N 1
ATOM 619 C CA . PRO A 1 95 ? -14.131 -11.064 11.877 1.00 95.31 95 PRO A CA 1
ATOM 620 C C . PRO A 1 95 ? -15.555 -11.128 12.438 1.00 95.31 95 PRO A C 1
ATOM 622 O O . PRO A 1 95 ? -16.383 -11.935 12.014 1.00 95.31 95 PRO A O 1
ATOM 625 N N . LEU A 1 96 ? -15.870 -10.206 13.350 1.00 96.00 96 LEU A N 1
ATOM 626 C CA . LEU A 1 96 ? -17.230 -10.044 13.871 1.00 96.00 96 LEU A CA 1
ATOM 627 C C . LEU A 1 96 ? -18.151 -9.430 12.807 1.00 96.00 96 LEU A C 1
ATOM 629 O O . LEU A 1 96 ? -17.702 -8.864 11.819 1.00 96.00 96 LEU A O 1
ATOM 633 N N . THR A 1 97 ? -19.464 -9.468 13.013 1.00 93.12 97 THR A N 1
ATOM 634 C CA . THR A 1 97 ? -20.425 -8.796 12.114 1.00 93.12 97 THR A CA 1
ATOM 635 C C . THR A 1 97 ? -20.739 -7.361 12.538 1.00 93.12 97 THR A C 1
ATOM 637 O O . THR A 1 97 ? -21.246 -6.575 11.739 1.00 93.12 97 THR A O 1
ATOM 640 N N . THR A 1 98 ? -20.436 -6.999 13.787 1.00 95.94 98 THR A N 1
ATOM 641 C CA . THR A 1 98 ? -20.736 -5.677 14.344 1.00 95.94 98 THR A CA 1
ATOM 642 C C . THR A 1 98 ? -19.791 -4.617 13.790 1.00 95.94 98 THR A C 1
ATOM 644 O O . THR A 1 98 ? -18.569 -4.741 13.886 1.00 95.94 98 THR A O 1
ATOM 647 N N . THR A 1 99 ? -20.364 -3.543 13.250 1.00 96.56 99 THR A N 1
ATOM 648 C CA . THR A 1 99 ? -19.610 -2.373 12.793 1.00 96.56 99 THR A CA 1
ATOM 649 C C . THR A 1 99 ? -19.211 -1.487 13.972 1.00 96.56 99 THR A C 1
ATOM 651 O O . THR A 1 99 ? -20.046 -1.129 14.802 1.00 96.56 99 THR A O 1
ATOM 654 N N . VAL A 1 100 ? -17.946 -1.078 14.001 1.00 97.00 100 VAL A N 1
ATOM 655 C CA . VAL A 1 100 ? -17.410 -0.041 14.884 1.00 97.00 100 VAL A CA 1
ATOM 656 C C . VAL A 1 100 ? -17.427 1.289 14.136 1.00 97.00 100 VAL A C 1
ATOM 658 O O . VAL A 1 100 ? -16.834 1.417 13.063 1.00 97.00 100 VAL A O 1
ATOM 661 N N . ILE A 1 101 ? -18.097 2.288 14.705 1.00 95.31 101 ILE A N 1
ATOM 662 C CA . ILE A 1 101 ? -18.159 3.646 14.157 1.00 95.31 101 ILE A CA 1
ATOM 663 C C . ILE A 1 101 ? -17.364 4.567 15.080 1.00 95.31 101 ILE A C 1
ATOM 665 O O . ILE A 1 101 ? -17.672 4.676 16.262 1.00 95.31 101 ILE A O 1
ATOM 669 N N . VAL A 1 102 ? -16.355 5.236 14.526 1.00 94.56 102 VAL A N 1
ATOM 670 C CA . VAL A 1 102 ? -15.501 6.212 15.208 1.00 94.56 102 VAL A CA 1
ATOM 671 C C . VAL A 1 102 ? -15.793 7.580 14.601 1.00 94.56 102 VAL A C 1
ATOM 673 O O . VAL A 1 102 ? -15.340 7.874 13.498 1.00 94.56 102 VAL A O 1
ATOM 676 N N . ASN A 1 103 ? -16.601 8.393 15.282 1.00 93.38 103 ASN A N 1
ATOM 677 C CA . ASN A 1 103 ? -17.120 9.662 14.753 1.00 93.38 103 ASN A CA 1
ATOM 678 C C . ASN A 1 103 ? -17.076 10.836 15.752 1.00 93.38 103 ASN A C 1
ATOM 680 O O . ASN A 1 103 ? -17.567 11.919 15.434 1.00 93.38 103 ASN A O 1
ATOM 684 N N . ASP A 1 104 ? -16.483 10.652 16.937 1.00 89.62 104 ASP A N 1
ATOM 685 C CA . ASP A 1 104 ? -16.269 11.736 17.898 1.00 89.62 104 ASP A CA 1
ATOM 686 C C . ASP A 1 104 ? -14.870 12.349 17.730 1.00 89.62 104 ASP A C 1
ATOM 688 O O . ASP A 1 104 ? -13.846 11.742 18.043 1.00 89.62 104 ASP A O 1
ATOM 692 N N . LYS A 1 105 ? -14.824 13.594 17.250 1.00 85.38 105 LYS A N 1
ATOM 693 C CA . LYS A 1 105 ? -13.582 14.364 17.092 1.00 85.38 105 LYS A CA 1
ATOM 694 C C . LYS A 1 105 ? -12.908 14.712 18.425 1.00 85.38 105 LYS A C 1
ATOM 696 O O . LYS A 1 105 ? -11.709 14.978 18.450 1.00 85.38 105 LYS A O 1
ATOM 701 N N . LYS A 1 106 ? -13.659 14.772 19.528 1.00 86.56 106 LYS A N 1
ATOM 702 C CA . LYS A 1 106 ? -13.139 15.181 20.842 1.00 86.56 106 LYS A CA 1
ATOM 703 C C . LYS A 1 106 ? -12.559 14.019 21.637 1.00 86.56 106 LYS A C 1
ATOM 705 O O . LYS A 1 106 ? -11.771 14.267 22.544 1.00 86.56 106 LYS A O 1
ATOM 710 N N . GLN A 1 107 ? -12.955 12.789 21.321 1.00 85.88 107 GLN A N 1
ATOM 711 C CA . GLN A 1 107 ? -12.563 11.597 22.064 1.00 85.88 107 GLN A CA 1
ATOM 712 C C . GLN A 1 107 ? -12.030 10.528 21.107 1.00 85.88 107 GLN A C 1
ATOM 714 O O . GLN A 1 107 ? -12.811 9.888 20.400 1.00 85.88 107 GLN A O 1
ATOM 719 N N . PRO A 1 108 ? -10.702 10.309 21.075 1.00 88.44 108 PRO A N 1
ATOM 720 C CA . PRO A 1 108 ? -10.127 9.215 20.311 1.00 88.44 108 PRO A CA 1
ATOM 721 C C . PRO A 1 108 ? -10.707 7.873 20.766 1.00 88.44 108 PRO A C 1
ATOM 723 O O . PRO A 1 108 ? -10.814 7.604 21.962 1.00 88.44 108 PRO A O 1
ATOM 726 N N . THR A 1 109 ? -11.055 7.009 19.816 1.00 94.69 109 THR A N 1
ATOM 727 C CA . THR A 1 109 ? -11.491 5.643 20.126 1.00 94.69 109 THR A CA 1
ATOM 728 C C . THR A 1 109 ? -10.282 4.726 20.115 1.00 94.69 109 THR A C 1
ATOM 730 O O . THR A 1 109 ? -9.663 4.545 19.070 1.00 94.69 109 THR A O 1
ATOM 733 N N . ALA A 1 110 ? -9.941 4.154 21.267 1.00 95.06 110 ALA A N 1
ATOM 734 C CA . ALA A 1 110 ? -8.852 3.193 21.376 1.00 95.06 110 ALA A CA 1
ATOM 735 C C . ALA A 1 110 ? -9.364 1.761 21.192 1.00 95.06 110 ALA A C 1
ATOM 737 O O . ALA A 1 110 ? -10.300 1.342 21.873 1.00 95.06 110 ALA A O 1
ATOM 738 N N . LEU A 1 111 ? -8.728 1.009 20.297 1.00 96.25 111 LEU A N 1
ATOM 739 C CA . LEU A 1 111 ? -8.921 -0.428 20.146 1.00 96.25 111 LEU A CA 1
ATOM 740 C C . LEU A 1 111 ? -7.647 -1.165 20.553 1.00 96.25 111 LEU A C 1
ATOM 742 O O . LEU A 1 111 ? -6.527 -0.695 20.342 1.00 96.25 111 LEU A O 1
ATOM 746 N N . VAL A 1 112 ? -7.851 -2.333 21.147 1.00 95.56 112 VAL A N 1
ATOM 747 C CA . VAL A 1 112 ? -6.796 -3.290 21.481 1.00 95.56 112 VAL A CA 1
ATOM 748 C C . VAL A 1 112 ? -6.791 -4.411 20.440 1.00 95.56 112 VAL A C 1
ATOM 750 O O . VAL A 1 112 ? -7.802 -4.602 19.763 1.00 95.56 112 VAL A O 1
ATOM 753 N N . PRO A 1 113 ? -5.690 -5.167 20.296 1.00 95.81 113 PRO A N 1
ATOM 754 C CA . PRO A 1 113 ? -5.636 -6.308 19.388 1.00 95.81 113 PRO A CA 1
ATOM 755 C C . PRO A 1 113 ? -6.814 -7.257 19.593 1.00 95.81 113 PRO A C 1
ATOM 757 O O . PRO A 1 113 ? -7.202 -7.554 20.725 1.00 95.81 113 PRO A O 1
ATOM 760 N N . GLY A 1 114 ? -7.391 -7.728 18.495 1.00 93.31 114 GLY A N 1
ATOM 761 C CA . GLY A 1 114 ? -8.609 -8.516 18.552 1.00 93.31 114 GLY A CA 1
ATOM 762 C C . GLY A 1 114 ? -9.354 -8.579 17.231 1.00 93.31 114 GLY A C 1
ATOM 763 O O . GLY A 1 114 ? -8.832 -8.285 16.158 1.00 93.31 114 GLY A O 1
ATOM 764 N N . THR A 1 115 ? -10.603 -9.012 17.319 1.00 96.44 115 THR A N 1
ATOM 765 C CA . THR A 1 115 ? -11.448 -9.265 16.156 1.00 96.44 115 THR A CA 1
ATOM 766 C C . THR A 1 115 ? -12.597 -8.277 16.143 1.00 96.44 115 THR A C 1
ATOM 768 O O . THR A 1 115 ? -13.309 -8.136 17.135 1.00 96.44 115 THR A O 1
ATOM 771 N N . TYR A 1 116 ? -12.788 -7.603 15.017 1.00 97.44 116 TYR A N 1
ATOM 772 C CA . TYR A 1 116 ? -13.827 -6.597 14.831 1.00 97.44 116 TYR A CA 1
ATOM 773 C C . TYR A 1 116 ? -14.517 -6.816 13.490 1.00 97.44 116 TYR A C 1
ATOM 775 O O . TYR A 1 116 ? -14.001 -7.518 12.626 1.00 97.44 116 TYR A O 1
ATOM 783 N N . GLY A 1 117 ? -15.704 -6.237 13.316 1.00 97.69 117 GLY A N 1
ATOM 784 C CA . GLY A 1 117 ? -16.356 -6.233 12.014 1.00 97.69 117 GLY A CA 1
ATOM 785 C C . GLY A 1 117 ? -15.791 -5.153 11.110 1.00 97.69 117 GLY A C 1
ATOM 786 O O . GLY A 1 117 ? -14.586 -5.078 10.874 1.00 97.69 117 GLY A O 1
ATOM 787 N N . ASN A 1 118 ? -16.676 -4.330 10.558 1.00 97.50 118 ASN A N 1
ATOM 788 C CA . ASN A 1 118 ? -16.248 -3.169 9.786 1.00 97.50 118 ASN A CA 1
ATOM 789 C C . ASN A 1 118 ? -15.820 -2.057 10.745 1.00 97.50 118 ASN A C 1
ATOM 791 O O . ASN A 1 118 ? -16.486 -1.834 11.755 1.00 97.50 118 ASN A O 1
ATOM 795 N N . ILE A 1 119 ? -14.761 -1.329 10.416 1.00 96.50 119 ILE A N 1
ATOM 796 C CA . ILE A 1 119 ? -14.357 -0.122 11.136 1.00 96.50 119 ILE A CA 1
ATOM 797 C C . ILE A 1 119 ? -14.557 1.082 10.222 1.00 96.50 119 ILE A C 1
ATOM 799 O O . ILE A 1 119 ? -14.010 1.136 9.123 1.00 96.50 119 ILE A O 1
ATOM 803 N N . SER A 1 120 ? -15.311 2.074 10.690 1.00 94.62 120 SER A N 1
ATOM 804 C CA . SER A 1 120 ? -15.552 3.322 9.968 1.00 94.62 120 SER A CA 1
ATOM 805 C C . SER A 1 120 ? -15.112 4.518 10.802 1.00 94.62 120 SER A C 1
ATOM 807 O O . SER A 1 120 ? -15.749 4.831 11.805 1.00 94.62 120 SER A O 1
ATOM 809 N N . VAL A 1 121 ? -14.060 5.211 10.364 1.00 93.06 121 VAL A N 1
ATOM 810 C CA . VAL A 1 121 ? -13.549 6.443 10.981 1.00 93.06 121 VAL A CA 1
ATOM 811 C C . VAL A 1 121 ? -14.010 7.645 10.161 1.00 93.06 121 VAL A C 1
ATOM 813 O O . VAL A 1 121 ? -13.684 7.757 8.976 1.00 93.06 121 VAL A O 1
ATOM 816 N N . THR A 1 122 ? -14.802 8.523 10.773 1.00 91.50 122 THR A N 1
ATOM 817 C CA . THR A 1 122 ? -15.453 9.658 10.108 1.00 91.50 122 THR A CA 1
ATOM 818 C C . THR A 1 122 ? -15.427 10.928 10.957 1.00 91.50 122 THR A C 1
ATOM 820 O O . THR A 1 122 ? -14.963 10.931 12.094 1.00 91.50 122 THR A O 1
ATOM 823 N N . ALA A 1 123 ? -15.925 12.035 10.393 1.00 89.62 123 ALA A N 1
ATOM 824 C CA . ALA A 1 123 ? -16.161 13.295 11.106 1.00 89.62 123 ALA A CA 1
ATOM 825 C C . ALA A 1 123 ? -14.927 13.906 11.811 1.00 89.62 123 ALA A C 1
ATOM 827 O O . ALA A 1 123 ? -15.066 14.649 12.784 1.00 89.62 123 ALA A O 1
ATOM 828 N N . GLY A 1 124 ? -13.717 13.634 11.313 1.00 87.81 124 GLY A N 1
ATOM 829 C CA . GLY A 1 124 ? -12.483 14.143 11.909 1.00 87.81 124 GLY A CA 1
ATOM 830 C C . GLY A 1 124 ? -12.056 13.395 13.173 1.00 87.81 124 GLY A C 1
ATOM 831 O O . GLY A 1 124 ? -11.277 13.930 13.960 1.00 87.81 124 GLY A O 1
ATOM 832 N N . ALA A 1 125 ? -12.612 12.207 13.414 1.00 91.31 125 ALA A N 1
ATOM 833 C CA . ALA A 1 125 ? -12.313 11.398 14.584 1.00 91.31 125 ALA A CA 1
ATOM 834 C C . ALA A 1 125 ? -10.994 10.628 14.437 1.00 91.31 125 ALA A C 1
ATOM 836 O O . ALA A 1 125 ? -10.500 10.373 13.338 1.00 91.31 125 ALA A O 1
ATOM 837 N N . THR A 1 126 ? -10.425 10.234 15.574 1.00 91.12 126 THR A N 1
ATOM 838 C CA . THR A 1 126 ? -9.177 9.466 15.626 1.00 91.12 126 THR A CA 1
ATOM 839 C C . THR A 1 126 ? -9.442 8.064 16.155 1.00 91.12 126 THR A C 1
ATOM 841 O O . THR A 1 126 ? -9.946 7.903 17.268 1.00 91.12 126 THR A O 1
ATOM 844 N N . LEU A 1 127 ? -9.065 7.054 15.375 1.00 93.00 127 LEU A N 1
ATOM 845 C CA . LEU A 1 127 ? -8.934 5.678 15.838 1.00 93.00 127 LEU A CA 1
ATOM 846 C C . LEU A 1 127 ? -7.500 5.450 16.317 1.00 93.00 127 LEU A C 1
ATOM 848 O O . LEU A 1 127 ? -6.559 5.659 15.558 1.00 93.00 127 LEU A O 1
ATOM 852 N N . VAL A 1 128 ? -7.342 4.987 17.551 1.00 93.06 128 VAL A N 1
ATOM 853 C CA . VAL A 1 128 ? -6.051 4.640 18.144 1.00 93.06 128 VAL A CA 1
ATOM 854 C C . VAL A 1 128 ? -5.952 3.124 18.240 1.00 93.06 128 VAL A C 1
ATOM 856 O O . VAL A 1 128 ? -6.793 2.490 18.870 1.00 93.06 128 VAL A O 1
ATOM 859 N N . LEU A 1 129 ? -4.928 2.537 17.635 1.00 92.12 129 LEU A N 1
ATOM 860 C CA . LEU A 1 129 ? -4.641 1.109 17.714 1.00 92.12 129 LEU A CA 1
ATOM 861 C C . LEU A 1 129 ? -3.465 0.876 18.661 1.00 92.12 129 LEU A C 1
ATOM 863 O O . LEU A 1 129 ? -2.396 1.467 18.493 1.00 92.12 129 LEU A O 1
ATOM 867 N N . ALA A 1 130 ? -3.642 -0.011 19.635 1.00 91.25 130 ALA A N 1
ATOM 868 C CA . ALA A 1 130 ? -2.513 -0.559 20.378 1.00 91.25 130 ALA A CA 1
ATOM 869 C C . ALA A 1 130 ? -1.748 -1.586 19.510 1.00 91.25 130 ALA A C 1
ATOM 871 O O . ALA A 1 130 ? -2.363 -2.236 18.657 1.00 91.25 130 ALA A O 1
ATOM 872 N N . PRO A 1 131 ? -0.432 -1.775 19.708 1.00 88.88 131 PRO A N 1
ATOM 873 C CA . PRO A 1 131 ? 0.340 -2.771 18.966 1.00 88.88 131 PRO A CA 1
ATOM 874 C C . PRO A 1 131 ? -0.238 -4.187 19.086 1.00 88.88 131 PRO A C 1
ATOM 876 O O . PRO A 1 131 ? -0.580 -4.631 20.182 1.00 88.88 131 PRO A O 1
ATOM 879 N N . GLY A 1 132 ? -0.308 -4.904 17.965 1.00 88.81 132 GLY A N 1
ATOM 880 C CA . GLY A 1 132 ? -0.735 -6.298 17.877 1.00 88.81 132 GLY A CA 1
ATOM 881 C C . GLY A 1 132 ? -1.524 -6.615 16.606 1.00 88.81 132 GLY A C 1
ATOM 882 O O . GLY A 1 132 ? -1.456 -5.896 15.609 1.00 88.81 132 GLY A O 1
ATOM 883 N N . VAL A 1 133 ? -2.246 -7.733 16.633 1.00 93.06 133 VAL A N 1
ATOM 884 C CA . VAL A 1 133 ? -2.946 -8.287 15.467 1.00 93.06 133 VAL A CA 1
ATOM 885 C C . VAL A 1 133 ? -4.439 -7.982 15.533 1.00 93.06 133 VAL A C 1
ATOM 887 O O . VAL A 1 133 ? -5.078 -8.171 16.568 1.00 93.06 133 VAL A O 1
ATOM 890 N N . TYR A 1 134 ? -4.994 -7.539 14.409 1.00 95.00 134 TYR A N 1
ATOM 891 C CA . TYR A 1 134 ? -6.401 -7.212 14.243 1.00 95.00 134 TYR A CA 1
ATOM 892 C C . TYR A 1 134 ? -6.987 -7.991 13.070 1.00 95.00 134 TYR A C 1
ATOM 894 O O . TYR A 1 134 ? -6.480 -7.911 11.952 1.00 95.00 134 TYR A O 1
ATOM 902 N N . ASN A 1 135 ? -8.089 -8.692 13.310 1.00 95.69 135 ASN A N 1
ATOM 903 C CA . ASN A 1 135 ? -8.858 -9.372 12.270 1.00 95.69 135 ASN A CA 1
ATOM 904 C C . ASN A 1 135 ? -10.133 -8.563 12.007 1.00 95.69 135 ASN A C 1
ATOM 906 O O . ASN A 1 135 ? -10.971 -8.431 12.900 1.00 95.69 135 ASN A O 1
ATOM 910 N N . LEU A 1 136 ? -10.263 -7.996 10.807 1.00 96.56 136 LEU A N 1
ATOM 911 C CA . LEU A 1 136 ? -11.302 -7.019 10.458 1.00 96.56 136 LEU A CA 1
ATOM 912 C C . LEU A 1 136 ? -12.015 -7.429 9.167 1.00 96.56 136 LEU A C 1
ATOM 914 O O . LEU A 1 136 ? -11.377 -7.954 8.261 1.00 96.56 136 LEU A O 1
ATOM 918 N N . ASN A 1 137 ? -13.303 -7.111 9.013 1.00 97.38 137 ASN A N 1
ATOM 919 C CA . ASN A 1 137 ? -13.965 -7.252 7.704 1.00 97.38 137 ASN A CA 1
ATOM 920 C C . ASN A 1 137 ? -13.483 -6.187 6.717 1.00 97.38 137 ASN A C 1
ATOM 922 O O . ASN A 1 137 ? -13.209 -6.468 5.549 1.00 97.38 137 ASN A O 1
ATOM 926 N N . SER A 1 138 ? -13.415 -4.947 7.193 1.00 96.88 138 SER A N 1
ATOM 927 C CA . SER A 1 138 ? -12.951 -3.798 6.430 1.00 96.88 138 SER A CA 1
ATOM 928 C C . SER A 1 138 ? -12.569 -2.653 7.360 1.00 96.88 138 SER A C 1
ATOM 930 O O . SER A 1 138 ? -13.024 -2.583 8.506 1.00 96.88 138 SER A O 1
ATOM 932 N N . ILE A 1 139 ? -11.757 -1.733 6.852 1.00 94.88 139 ILE A N 1
ATOM 933 C CA . ILE A 1 139 ? -11.488 -0.448 7.484 1.00 94.88 139 ILE A CA 1
ATOM 934 C C . ILE A 1 139 ? -11.645 0.680 6.468 1.00 94.88 139 ILE A C 1
ATOM 936 O O . ILE A 1 139 ? -11.073 0.655 5.375 1.00 94.88 139 ILE A O 1
ATOM 940 N N . SER A 1 140 ? -12.427 1.689 6.836 1.00 93.19 140 SER A N 1
ATOM 941 C CA . SER A 1 140 ? -12.620 2.891 6.036 1.00 93.19 140 SER A CA 1
ATOM 942 C C . SER A 1 140 ? -12.343 4.148 6.842 1.00 93.19 140 SER A C 1
ATOM 944 O O . SER A 1 140 ? -12.825 4.282 7.967 1.00 93.19 140 SER A O 1
ATOM 946 N N . VAL A 1 141 ? -11.618 5.085 6.237 1.00 90.06 141 VAL A N 1
ATOM 947 C CA . VAL A 1 141 ? -11.343 6.409 6.803 1.00 90.06 141 VAL A CA 1
ATOM 948 C C . VAL A 1 141 ? -11.806 7.452 5.799 1.00 90.06 141 VAL A C 1
ATOM 950 O O . VAL A 1 141 ? -11.356 7.466 4.652 1.00 90.06 141 VAL A O 1
ATOM 953 N N . SER A 1 142 ? -12.734 8.306 6.219 1.00 87.06 142 SER A N 1
ATOM 954 C CA . SER A 1 142 ? -13.305 9.356 5.373 1.00 87.06 142 SER A CA 1
ATOM 955 C C . SER A 1 142 ? -13.615 10.618 6.174 1.00 87.06 142 SER A C 1
ATOM 957 O O . SER A 1 142 ? -13.737 10.587 7.396 1.00 87.06 142 SER A O 1
ATOM 959 N N . GLY A 1 143 ? -13.754 11.747 5.484 1.00 81.06 143 GLY A N 1
ATOM 960 C CA . GLY A 1 143 ? -13.965 13.048 6.115 1.00 81.06 143 GLY A CA 1
ATOM 961 C C . GLY A 1 143 ? -12.671 13.698 6.610 1.00 81.06 143 GLY A C 1
ATOM 962 O O . GLY A 1 143 ? -11.729 13.028 7.030 1.00 81.06 143 GLY A O 1
ATOM 963 N N . SER A 1 144 ? -12.648 15.029 6.545 1.00 81.50 144 SER A N 1
ATOM 964 C CA . SER A 1 144 ? -11.460 15.826 6.842 1.00 81.50 144 SER A CA 1
ATOM 965 C C . SER A 1 144 ? -10.977 15.650 8.283 1.00 81.50 144 SER A C 1
ATOM 967 O O . SER A 1 144 ? -11.740 15.843 9.233 1.00 81.50 144 SER A O 1
ATOM 969 N N . GLY A 1 145 ? -9.699 15.292 8.434 1.00 80.19 145 GLY A N 1
ATOM 970 C CA . GLY A 1 145 ? -9.036 15.105 9.726 1.00 80.19 145 GLY A CA 1
ATOM 971 C C . GLY A 1 145 ? -9.289 13.750 10.388 1.00 80.19 145 GLY A C 1
ATOM 972 O O . GLY A 1 145 ? -8.856 13.551 11.519 1.00 80.19 145 GLY A O 1
ATOM 973 N N . SER A 1 146 ? -10.002 12.831 9.730 1.00 87.31 146 SER A N 1
ATOM 974 C CA . SER A 1 146 ? -10.178 11.473 10.245 1.00 87.31 146 SER A CA 1
ATOM 975 C C . SER A 1 146 ? -8.864 10.708 10.120 1.00 87.31 146 SER A C 1
ATOM 977 O O . SER A 1 146 ? -8.216 10.748 9.072 1.00 87.31 146 SER A O 1
ATOM 979 N N . GLN A 1 147 ? -8.455 9.993 11.163 1.00 86.88 147 GLN A N 1
ATOM 980 C CA . GLN A 1 147 ? -7.144 9.343 11.156 1.00 86.88 147 GLN A CA 1
ATOM 981 C C . GLN A 1 147 ? -7.083 8.048 11.957 1.00 86.88 147 GLN A C 1
ATOM 983 O O . GLN A 1 147 ? -7.823 7.852 12.920 1.00 86.88 147 GLN A O 1
ATOM 988 N N . ILE A 1 148 ? -6.149 7.186 11.564 1.00 88.06 148 ILE A N 1
ATOM 989 C CA . ILE A 1 148 ? -5.720 6.015 12.330 1.00 88.06 148 ILE A CA 1
ATOM 990 C C . ILE A 1 148 ? -4.332 6.314 12.892 1.00 88.06 148 ILE A C 1
ATOM 992 O O . ILE A 1 148 ? -3.435 6.687 12.138 1.00 88.06 148 ILE A O 1
ATOM 996 N N . THR A 1 149 ? -4.145 6.145 14.195 1.00 86.94 149 THR A N 1
ATOM 997 C CA . THR A 1 149 ? -2.853 6.267 14.876 1.00 86.94 149 THR A CA 1
ATOM 998 C C . THR A 1 149 ? -2.504 4.982 15.606 1.00 86.94 149 THR A C 1
ATOM 1000 O O . THR A 1 149 ? -3.380 4.225 16.017 1.00 86.94 149 THR A O 1
ATOM 1003 N N . VAL A 1 150 ? -1.207 4.750 15.797 1.00 84.75 150 VAL A N 1
ATOM 1004 C CA . VAL A 1 150 ? -0.702 3.657 16.635 1.00 84.75 150 VAL A CA 1
ATOM 1005 C C . VAL A 1 150 ? -0.156 4.245 17.931 1.00 84.75 150 VAL A C 1
ATOM 1007 O O . VAL A 1 150 ? 0.697 5.135 17.895 1.00 84.75 150 VAL A O 1
ATOM 1010 N N . ASN A 1 151 ? -0.666 3.787 19.074 1.00 83.75 151 ASN A N 1
ATOM 1011 C CA . ASN A 1 151 ? -0.207 4.227 20.390 1.00 83.75 151 ASN A CA 1
ATOM 1012 C C . ASN A 1 151 ? -0.431 3.132 21.456 1.00 83.75 151 ASN A C 1
ATOM 1014 O O . ASN A 1 151 ? -1.567 2.678 21.607 1.00 83.75 151 ASN A O 1
ATOM 1018 N N . PRO A 1 152 ? 0.596 2.740 22.239 1.00 85.25 152 PRO A N 1
ATOM 1019 C CA . PRO A 1 152 ? 2.001 3.166 22.143 1.00 85.25 152 PRO A CA 1
ATOM 1020 C C . PRO A 1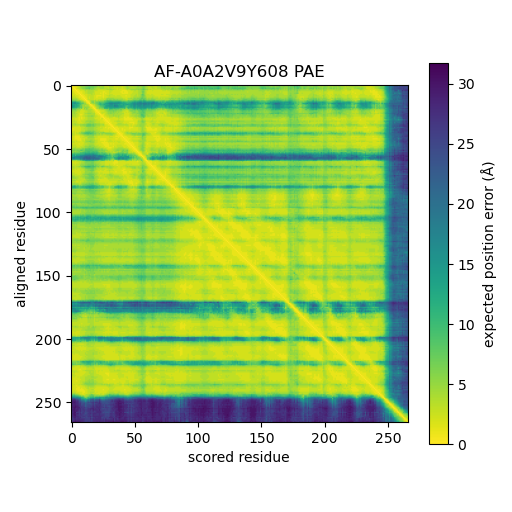 152 ? 2.643 2.770 20.800 1.00 85.25 152 PRO A C 1
ATOM 1022 O O . PRO A 1 152 ? 2.083 1.932 20.094 1.00 85.25 152 PRO A O 1
ATOM 1025 N N . PRO A 1 153 ? 3.796 3.354 20.417 1.00 79.38 153 PRO A N 1
ATOM 1026 C CA . PRO A 1 153 ? 4.499 2.952 19.202 1.00 79.38 153 PRO A CA 1
ATOM 1027 C C . PRO A 1 153 ? 4.805 1.449 19.198 1.00 79.38 153 PRO A C 1
ATOM 1029 O O . PRO A 1 153 ? 5.326 0.911 20.175 1.00 79.38 153 PRO A O 1
ATOM 1032 N N . GLY A 1 154 ? 4.502 0.770 18.095 1.00 79.31 154 GLY A N 1
ATOM 1033 C CA . GLY A 1 154 ? 4.755 -0.659 17.931 1.00 79.31 154 GLY A CA 1
ATOM 1034 C C . GLY A 1 154 ? 4.100 -1.214 16.672 1.00 79.31 154 GLY A C 1
ATOM 1035 O O . GLY A 1 154 ? 3.482 -0.472 15.914 1.00 79.31 154 GLY A O 1
ATOM 1036 N N . ALA A 1 155 ? 4.260 -2.517 16.443 1.00 84.88 155 ALA A N 1
ATOM 1037 C CA . ALA A 1 155 ? 3.753 -3.169 15.242 1.00 84.88 155 ALA A CA 1
ATOM 1038 C C . ALA A 1 155 ? 2.246 -3.444 15.322 1.00 84.88 155 ALA A C 1
ATOM 1040 O O . ALA A 1 155 ? 1.760 -4.001 16.305 1.00 84.88 155 ALA A O 1
ATOM 1041 N N . VAL A 1 156 ? 1.523 -3.095 14.264 1.00 87.62 156 VAL A N 1
ATOM 1042 C CA . VAL A 1 156 ? 0.110 -3.390 14.043 1.00 87.62 156 VAL A CA 1
ATOM 1043 C C . VAL A 1 156 ? -0.028 -4.157 12.735 1.00 87.62 156 VAL A C 1
ATOM 1045 O O . VAL A 1 156 ? 0.472 -3.731 11.694 1.00 87.62 156 VAL A O 1
ATOM 1048 N N . VAL A 1 157 ? -0.733 -5.282 12.794 1.00 91.12 157 VAL A N 1
ATOM 1049 C CA . VAL A 1 157 ? -1.047 -6.116 11.631 1.00 91.12 157 VAL A CA 1
ATOM 1050 C C . VAL A 1 157 ? -2.557 -6.181 11.483 1.00 91.12 157 VAL A C 1
ATOM 1052 O O . VAL A 1 157 ? -3.245 -6.615 12.406 1.00 91.12 157 VAL A O 1
ATOM 1055 N N . LEU A 1 158 ? -3.073 -5.765 10.330 1.00 93.44 158 LEU A N 1
ATOM 1056 C CA . LEU A 1 158 ? -4.481 -5.908 9.980 1.00 93.44 158 LEU A CA 1
ATOM 1057 C C . LEU A 1 158 ? -4.640 -7.043 8.966 1.00 93.44 158 LEU A C 1
ATOM 1059 O O . LEU A 1 158 ? -4.085 -6.985 7.866 1.00 93.44 158 LEU A O 1
ATOM 1063 N N . ASN A 1 159 ? -5.424 -8.052 9.328 1.00 95.69 159 ASN A N 1
ATOM 1064 C CA . ASN A 1 159 ? -5.790 -9.163 8.461 1.00 95.69 159 ASN A CA 1
ATOM 1065 C C . ASN A 1 159 ? -7.247 -9.018 8.026 1.00 95.69 159 ASN A C 1
ATOM 1067 O O . ASN A 1 159 ? -8.130 -8.765 8.852 1.00 95.69 159 ASN A O 1
ATOM 1071 N N . PHE A 1 160 ? -7.494 -9.232 6.738 1.00 96.94 160 PHE A N 1
ATOM 1072 C CA . PHE A 1 160 ? -8.821 -9.134 6.141 1.00 96.94 160 PHE A CA 1
ATOM 1073 C C . PHE A 1 160 ? -9.231 -10.461 5.499 1.00 96.94 160 PHE A C 1
ATOM 1075 O O . PHE A 1 160 ? -8.385 -11.119 4.886 1.00 96.94 160 PHE A O 1
ATOM 1082 N N . PRO A 1 161 ? -10.516 -10.847 5.583 1.00 96.81 161 PRO A N 1
ATOM 1083 C CA . PRO A 1 161 ? -11.009 -12.053 4.945 1.00 96.81 161 PRO A CA 1
ATOM 1084 C C . PRO A 1 161 ? -10.970 -11.892 3.431 1.00 96.81 161 PRO A C 1
ATOM 1086 O O . PRO A 1 161 ? -11.320 -10.830 2.912 1.00 96.81 161 PRO A O 1
ATOM 1089 N N . GLN A 1 162 ? -10.601 -12.948 2.713 1.00 96.25 162 GLN A N 1
ATOM 1090 C CA . GLN A 1 162 ? -10.474 -12.968 1.255 1.00 96.25 162 GLN A CA 1
ATOM 1091 C C . GLN A 1 162 ? -11.787 -12.598 0.549 1.00 96.25 162 GLN A C 1
ATOM 1093 O O . GLN A 1 162 ? -11.773 -12.052 -0.552 1.00 96.25 162 GLN A O 1
ATOM 1098 N N . SER A 1 163 ? -12.927 -12.823 1.206 1.00 96.25 163 SER A N 1
ATOM 1099 C CA . SER A 1 163 ? -14.254 -12.448 0.714 1.00 96.25 163 SER A CA 1
ATOM 1100 C C . SER A 1 163 ? -14.562 -10.946 0.781 1.00 96.25 163 SER A C 1
ATOM 1102 O O . SER A 1 163 ? -15.590 -10.524 0.253 1.00 96.25 163 SER A O 1
ATOM 1104 N N . SER A 1 164 ? -13.735 -10.125 1.441 1.00 96.19 164 SER A N 1
ATOM 1105 C CA . SER A 1 164 ? -13.988 -8.686 1.579 1.00 96.19 164 SER A CA 1
ATOM 1106 C C . SER A 1 164 ? -13.843 -7.977 0.227 1.00 96.19 164 SER A C 1
ATOM 1108 O O . SER A 1 164 ? -12.755 -8.007 -0.340 1.00 96.19 164 SER A O 1
ATOM 1110 N N . PRO A 1 165 ? -14.882 -7.316 -0.317 1.00 96.38 165 PRO A N 1
ATOM 1111 C CA . PRO A 1 165 ? -14.776 -6.639 -1.613 1.00 96.38 165 PRO A CA 1
ATOM 1112 C C . PRO A 1 165 ? -13.954 -5.344 -1.536 1.00 96.38 165 PRO A C 1
ATOM 1114 O O . PRO A 1 165 ? -13.329 -4.944 -2.520 1.00 96.38 165 PRO A O 1
ATOM 11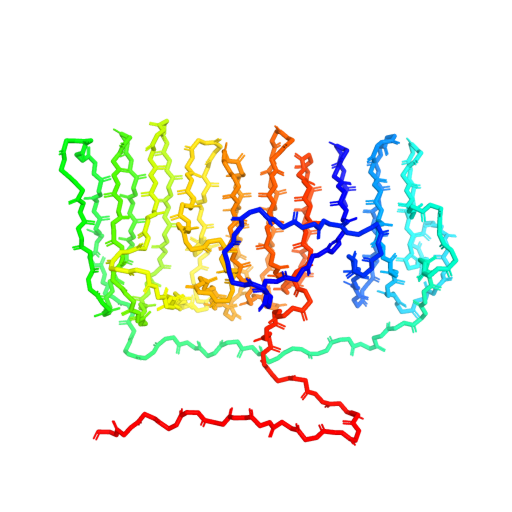17 N N . THR A 1 166 ? -13.939 -4.710 -0.360 1.00 95.94 166 THR A N 1
ATOM 1118 C CA . THR A 1 166 ? -13.269 -3.431 -0.106 1.00 95.94 166 THR A CA 1
ATOM 1119 C C . THR A 1 166 ? -12.638 -3.456 1.291 1.00 95.94 166 THR A C 1
ATOM 1121 O O . THR A 1 166 ? -13.138 -2.800 2.208 1.00 95.94 166 THR A O 1
ATOM 1124 N N . PRO A 1 167 ? -11.563 -4.237 1.500 1.00 96.12 167 PRO A N 1
ATOM 1125 C CA . PRO A 1 167 ? -10.973 -4.415 2.828 1.00 96.12 167 PRO A CA 1
ATOM 1126 C C . PRO A 1 167 ? -10.391 -3.113 3.387 1.00 96.12 167 PRO A C 1
ATOM 1128 O O . PRO A 1 167 ? -10.448 -2.877 4.591 1.00 96.12 167 PRO A O 1
ATOM 1131 N N . ILE A 1 168 ? -9.865 -2.240 2.523 1.00 93.56 168 ILE A N 1
ATOM 1132 C CA . ILE A 1 168 ? -9.246 -0.973 2.920 1.00 93.56 168 ILE A CA 1
ATOM 1133 C C . ILE A 1 168 ? -9.738 0.134 1.993 1.00 93.56 168 ILE A C 1
ATOM 1135 O O . ILE A 1 168 ? -9.554 0.069 0.775 1.00 93.56 168 ILE A O 1
ATOM 1139 N N . ASN A 1 169 ? -10.325 1.174 2.578 1.00 92.12 169 ASN A N 1
ATOM 1140 C CA . ASN A 1 169 ? -10.765 2.362 1.857 1.00 92.12 169 ASN A CA 1
ATOM 1141 C C . ASN A 1 169 ? -10.390 3.639 2.617 1.00 92.12 169 ASN A C 1
ATOM 1143 O O . ASN A 1 169 ? -11.137 4.121 3.469 1.00 92.12 169 ASN A O 1
ATOM 1147 N N . LEU A 1 170 ? -9.230 4.197 2.290 1.00 88.69 170 LEU A N 1
ATOM 1148 C CA . LEU A 1 170 ? -8.755 5.470 2.823 1.00 88.69 170 LEU A CA 1
ATOM 1149 C C . LEU A 1 170 ? -8.998 6.539 1.762 1.00 88.69 170 LEU A C 1
ATOM 1151 O O . LEU A 1 170 ? -8.409 6.498 0.677 1.00 88.69 170 LEU A O 1
ATOM 1155 N N . GLN A 1 171 ? -9.919 7.453 2.046 1.00 82.38 171 GLN A N 1
ATOM 1156 C CA . GLN A 1 171 ? -10.299 8.534 1.137 1.00 82.38 171 GLN A CA 1
ATOM 1157 C C . GLN A 1 171 ? -9.481 9.801 1.403 1.00 82.38 171 GLN A C 1
ATOM 1159 O O . GLN A 1 171 ? -8.765 9.873 2.390 1.00 82.38 171 GLN A O 1
ATOM 1164 N N . SE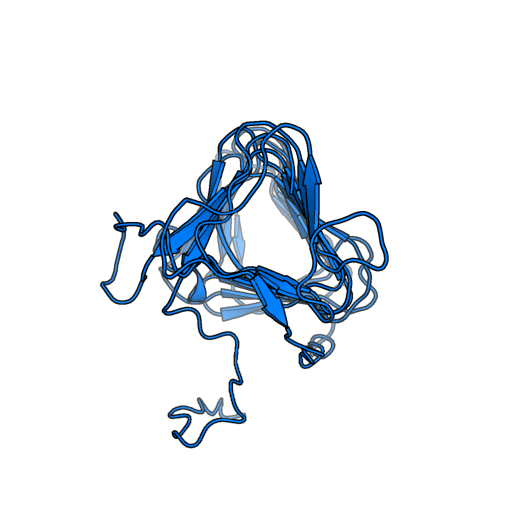R A 1 172 ? -9.563 10.777 0.496 1.00 60.34 172 SER A N 1
ATOM 1165 C CA . SER A 1 172 ? -8.581 11.849 0.238 1.00 60.34 172 SER A CA 1
ATOM 1166 C C . SER A 1 172 ? -8.194 12.788 1.392 1.00 60.34 172 SER A C 1
ATOM 1168 O O . SER A 1 172 ? -7.225 13.517 1.235 1.00 60.34 172 SER A O 1
ATOM 1170 N N . ASP A 1 173 ? -8.853 12.712 2.550 1.00 60.56 173 ASP A N 1
ATOM 1171 C CA . ASP A 1 173 ? -8.455 13.440 3.768 1.00 60.56 173 ASP A CA 1
ATOM 1172 C C . ASP A 1 173 ? -8.246 12.523 4.992 1.00 60.56 173 ASP A C 1
ATOM 1174 O O . ASP A 1 173 ? -8.033 12.995 6.111 1.00 60.56 173 ASP A O 1
ATOM 1178 N N . GLY A 1 174 ? -8.357 11.210 4.789 1.00 56.25 174 GLY A N 1
ATOM 1179 C CA . GLY A 1 174 ? -8.151 10.179 5.790 1.00 56.25 174 GLY A CA 1
ATOM 1180 C C . GLY A 1 174 ? -6.679 9.800 5.871 1.00 56.25 174 GLY A C 1
ATOM 1181 O O . GLY A 1 174 ? -6.115 9.300 4.901 1.00 56.25 174 GLY A O 1
ATOM 1182 N N . ALA A 1 175 ? -6.046 10.021 7.020 1.00 62.91 175 ALA A N 1
ATOM 1183 C CA . ALA A 1 175 ? -4.624 9.739 7.201 1.00 62.91 175 ALA A CA 1
ATOM 1184 C C . ALA A 1 175 ? -4.393 8.463 8.020 1.00 62.91 175 ALA A C 1
ATOM 1186 O O . ALA A 1 175 ? -5.020 8.248 9.058 1.00 62.91 175 ALA A O 1
ATOM 1187 N N . ILE A 1 176 ? -3.421 7.647 7.610 1.00 66.25 176 ILE A N 1
ATOM 1188 C CA . ILE A 1 176 ? -2.741 6.751 8.549 1.00 66.25 176 ILE A CA 1
ATOM 1189 C C . ILE A 1 176 ? -1.557 7.524 9.098 1.00 66.25 176 ILE A C 1
ATOM 1191 O O . ILE A 1 176 ? -0.578 7.766 8.397 1.00 66.25 176 ILE A O 1
ATOM 1195 N N . VAL A 1 177 ? -1.647 7.904 10.363 1.00 64.19 177 VAL A N 1
ATOM 1196 C CA . VAL A 1 177 ? -0.564 8.554 11.087 1.00 64.19 177 VAL A CA 1
ATOM 1197 C C . VAL A 1 177 ? 0.172 7.474 11.873 1.00 64.19 177 VAL A C 1
ATOM 1199 O O . VAL A 1 177 ? -0.064 7.244 13.060 1.00 64.19 177 VAL A O 1
ATOM 1202 N N . ASN A 1 178 ? 1.076 6.783 11.183 1.00 61.25 178 ASN A N 1
ATOM 1203 C CA . ASN A 1 178 ? 2.060 5.920 11.825 1.00 61.25 178 ASN A CA 1
ATOM 1204 C C . ASN A 1 178 ? 3.172 6.810 12.403 1.00 61.25 178 ASN A C 1
ATOM 1206 O O . ASN A 1 178 ? 4.116 7.190 11.709 1.00 61.25 178 ASN A O 1
ATOM 1210 N N . THR A 1 179 ? 3.026 7.183 13.674 1.00 60.94 179 THR A N 1
ATOM 1211 C CA . THR A 1 179 ? 3.900 8.140 14.372 1.00 60.94 179 THR A CA 1
ATOM 1212 C C . THR A 1 179 ? 5.351 7.679 14.482 1.00 60.94 179 THR A C 1
ATOM 1214 O O . THR A 1 179 ? 6.227 8.523 14.657 1.00 60.94 179 THR A O 1
ATOM 1217 N N . SER A 1 180 ? 5.638 6.377 14.350 1.00 65.38 180 SER A N 1
ATOM 1218 C CA . SER A 1 180 ? 7.019 5.891 14.365 1.00 65.38 180 SER A CA 1
ATOM 1219 C C . SER A 1 180 ? 7.748 6.137 13.044 1.00 65.38 180 SER A C 1
ATOM 1221 O O . SER A 1 180 ? 8.972 6.073 13.018 1.00 65.38 180 SER A O 1
ATOM 1223 N N . GLY A 1 181 ? 7.022 6.375 11.944 1.00 74.69 181 GLY A N 1
ATOM 1224 C CA . GLY A 1 181 ? 7.601 6.527 10.605 1.00 74.69 181 GLY A CA 1
ATOM 1225 C C . GLY A 1 181 ? 8.332 5.280 10.093 1.00 74.69 181 GLY A C 1
ATOM 1226 O O . GLY A 1 181 ? 9.178 5.383 9.206 1.00 74.69 181 GLY A O 1
ATOM 1227 N N . ILE A 1 182 ? 8.021 4.111 10.668 1.00 77.38 182 ILE A N 1
ATOM 1228 C CA . ILE A 1 182 ? 8.598 2.808 10.309 1.00 77.38 182 ILE A CA 1
ATOM 1229 C C . ILE A 1 182 ? 7.501 2.010 9.593 1.00 77.38 182 ILE A C 1
ATOM 1231 O O . ILE A 1 182 ? 6.548 1.595 10.261 1.00 77.38 182 ILE A O 1
ATOM 1235 N N . PRO A 1 183 ? 7.603 1.769 8.273 1.00 77.25 183 PRO A N 1
ATOM 1236 C CA . PRO 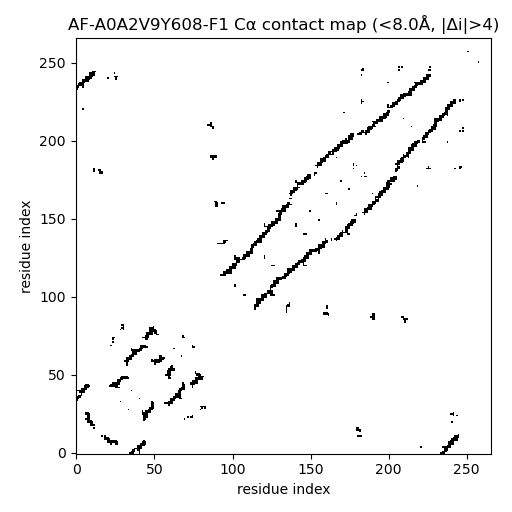A 1 183 ? 6.569 1.055 7.522 1.00 77.25 183 PRO A CA 1
ATOM 1237 C C . PRO A 1 183 ? 6.267 -0.344 8.061 1.00 77.25 183 PRO A C 1
ATOM 1239 O O . PRO A 1 183 ? 5.102 -0.707 8.175 1.00 77.25 183 PRO A O 1
ATOM 1242 N N . ASN A 1 184 ? 7.293 -1.094 8.486 1.00 76.12 184 ASN A N 1
ATOM 1243 C CA . ASN A 1 184 ? 7.137 -2.437 9.065 1.00 76.12 184 ASN A CA 1
ATOM 1244 C C . ASN A 1 184 ? 6.254 -2.480 10.327 1.00 76.12 184 ASN A C 1
ATOM 1246 O O . ASN A 1 184 ? 5.778 -3.548 10.700 1.00 76.12 184 ASN A O 1
ATOM 1250 N N . ASN A 1 185 ? 6.022 -1.345 10.994 1.00 80.06 185 ASN A N 1
ATOM 1251 C CA . ASN A 1 185 ? 5.121 -1.286 12.143 1.00 80.06 185 ASN A CA 1
ATOM 1252 C C . ASN A 1 185 ? 3.641 -1.238 11.743 1.00 80.06 185 ASN A C 1
ATOM 1254 O O . ASN A 1 185 ? 2.787 -1.279 12.623 1.00 80.06 185 ASN A O 1
ATOM 1258 N N . PHE A 1 186 ? 3.308 -1.136 10.457 1.00 84.06 186 PHE A N 1
ATOM 1259 C CA . PHE A 1 186 ? 1.924 -1.110 10.004 1.00 84.06 186 PHE A CA 1
ATOM 1260 C C . PHE A 1 186 ? 1.750 -1.971 8.755 1.00 84.06 186 PHE A C 1
ATOM 1262 O O . PHE A 1 186 ? 2.148 -1.585 7.658 1.00 84.06 186 PHE A O 1
ATOM 1269 N N . GLN A 1 187 ? 1.161 -3.152 8.919 1.00 89.62 187 GLN A N 1
ATOM 1270 C CA . GLN A 1 187 ? 1.027 -4.139 7.851 1.00 89.62 187 GLN A CA 1
ATOM 1271 C C . GLN A 1 187 ? -0.435 -4.461 7.556 1.00 89.62 187 GLN A C 1
ATOM 1273 O O . GLN A 1 187 ? -1.238 -4.681 8.463 1.00 89.62 187 GLN A O 1
ATOM 1278 N N . PHE A 1 188 ? -0.749 -4.568 6.270 1.00 90.50 188 PHE A N 1
ATOM 1279 C CA . PHE A 1 188 ? -2.017 -5.067 5.762 1.00 90.50 188 PHE A CA 1
ATOM 1280 C C . PHE A 1 188 ? -1.826 -6.401 5.054 1.00 90.50 188 PHE A C 1
ATOM 1282 O O . PHE A 1 188 ? -1.001 -6.506 4.145 1.00 90.50 188 PHE A O 1
ATOM 1289 N N . ASN A 1 189 ? -2.642 -7.384 5.418 1.00 94.69 189 ASN A N 1
ATOM 1290 C CA . ASN A 1 189 ? -2.656 -8.707 4.810 1.00 94.69 189 ASN A CA 1
ATOM 1291 C C . ASN A 1 189 ? -4.042 -9.013 4.249 1.00 94.69 189 ASN A C 1
ATOM 1293 O O . ASN A 1 189 ? -5.035 -9.015 4.982 1.00 94.69 189 ASN A O 1
ATOM 1297 N N . TYR A 1 190 ? -4.108 -9.291 2.950 1.00 95.88 190 TYR A N 1
ATOM 1298 C CA . TYR A 1 190 ? -5.361 -9.594 2.271 1.00 95.88 190 TYR A CA 1
ATOM 1299 C C . TYR A 1 190 ? -5.154 -10.571 1.107 1.00 95.88 190 TYR A C 1
ATOM 1301 O O . TYR A 1 190 ? -4.515 -10.247 0.115 1.00 95.88 190 TYR A O 1
ATOM 1309 N N . GLY A 1 191 ? -5.707 -11.782 1.206 1.00 93.25 191 GLY A N 1
ATOM 1310 C CA . GLY A 1 191 ? -5.553 -12.811 0.166 1.00 93.25 191 GLY A CA 1
ATOM 1311 C C . GLY A 1 191 ? -6.587 -12.773 -0.965 1.00 93.25 191 GLY A C 1
ATOM 1312 O O . GLY A 1 191 ? -6.494 -13.576 -1.893 1.00 93.25 191 GLY A O 1
ATOM 1313 N N . GLY A 1 192 ? -7.581 -11.883 -0.887 1.00 95.25 192 GLY A N 1
ATOM 1314 C CA . GLY A 1 192 ? -8.701 -11.829 -1.829 1.00 95.25 192 GLY A CA 1
ATOM 1315 C C . GLY A 1 192 ? -8.469 -10.947 -3.060 1.00 95.25 192 GLY A C 1
ATOM 1316 O O . GLY A 1 192 ? -7.386 -10.406 -3.272 1.00 95.25 192 GLY A O 1
ATOM 1317 N N . THR A 1 193 ? -9.515 -10.792 -3.874 1.00 98.12 193 THR A N 1
ATOM 1318 C CA . THR A 1 193 ? -9.488 -10.091 -5.178 1.00 98.12 193 THR A CA 1
ATOM 1319 C C . THR A 1 193 ? -10.118 -8.697 -5.167 1.00 98.12 193 THR A C 1
ATOM 1321 O O . THR A 1 193 ? -10.199 -8.029 -6.198 1.00 98.12 193 THR A O 1
ATOM 1324 N N . GLY A 1 194 ? -10.584 -8.251 -4.005 1.00 97.56 194 GLY A N 1
ATOM 1325 C CA . GLY A 1 194 ? -11.197 -6.953 -3.776 1.00 97.56 194 GLY A CA 1
ATOM 1326 C C . GLY A 1 194 ? -10.259 -5.778 -4.043 1.00 97.56 194 GLY A C 1
ATOM 1327 O O . GLY A 1 194 ? -9.082 -5.921 -4.385 1.00 97.56 194 GLY A O 1
ATOM 1328 N N . THR A 1 195 ? -10.805 -4.575 -3.892 1.00 97.19 195 THR A N 1
ATOM 1329 C CA . THR A 1 195 ? -10.076 -3.332 -4.156 1.00 97.19 195 THR A CA 1
ATOM 1330 C C . THR A 1 195 ? -9.630 -2.669 -2.860 1.00 97.19 195 THR A C 1
ATOM 1332 O O . THR A 1 195 ? -10.439 -2.373 -1.983 1.00 97.19 195 THR A O 1
ATOM 1335 N N . ILE A 1 196 ? -8.339 -2.365 -2.778 1.00 94.56 196 ILE A N 1
ATOM 1336 C CA . ILE A 1 196 ? -7.732 -1.536 -1.739 1.00 94.56 196 ILE A CA 1
ATOM 1337 C C . ILE A 1 196 ? -7.554 -0.132 -2.306 1.00 94.56 196 ILE A C 1
ATOM 1339 O O . ILE A 1 196 ? -6.962 0.043 -3.371 1.00 94.56 196 ILE A O 1
ATOM 1343 N N . THR A 1 197 ? -8.053 0.881 -1.603 1.00 92.19 197 THR A N 1
ATOM 1344 C CA . THR A 1 197 ? -7.803 2.287 -1.944 1.00 92.19 197 THR A CA 1
ATOM 1345 C C . THR A 1 197 ? -7.081 2.977 -0.802 1.00 92.19 197 THR A C 1
ATOM 1347 O O . THR A 1 197 ? -7.559 2.977 0.331 1.00 92.19 197 THR A O 1
ATOM 1350 N N . ILE A 1 198 ? -5.942 3.586 -1.120 1.00 87.81 198 ILE A N 1
ATOM 1351 C CA . ILE A 1 198 ? -5.147 4.405 -0.208 1.00 87.81 198 ILE A CA 1
ATOM 1352 C C . ILE A 1 198 ? -4.987 5.770 -0.869 1.00 87.81 198 ILE A C 1
ATOM 1354 O O . ILE A 1 198 ? -4.210 5.932 -1.813 1.00 87.81 198 ILE A O 1
ATOM 1358 N N . SER A 1 199 ? -5.779 6.733 -0.405 1.00 80.94 199 SER A N 1
ATOM 1359 C CA . SER A 1 199 ? -5.675 8.126 -0.824 1.00 80.94 199 SER A CA 1
ATOM 1360 C C . SER A 1 199 ? -4.806 8.867 0.189 1.00 80.94 199 SER A C 1
ATOM 1362 O O . SER A 1 199 ? -5.183 8.985 1.351 1.00 80.94 199 SER A O 1
ATOM 1364 N N . GLY A 1 200 ? -3.624 9.316 -0.219 1.00 60.72 200 GLY A N 1
ATOM 1365 C CA . GLY A 1 200 ? -2.727 10.072 0.642 1.00 60.72 200 GLY A CA 1
ATOM 1366 C C . GLY A 1 200 ? -3.300 11.461 0.903 1.00 60.72 200 GLY A C 1
ATOM 1367 O O . GLY A 1 200 ? -3.363 12.280 -0.010 1.00 60.72 200 GLY A O 1
ATOM 1368 N N . GLY A 1 201 ? -3.727 11.712 2.141 1.00 61.41 201 GLY A N 1
ATOM 1369 C CA . GLY A 1 201 ? -3.897 13.066 2.682 1.00 61.41 201 GLY A CA 1
ATOM 1370 C C . GLY A 1 201 ? -2.627 13.572 3.388 1.00 61.41 201 GLY A C 1
ATOM 1371 O O . GLY A 1 201 ? -2.318 14.753 3.317 1.00 61.41 201 GLY A O 1
ATOM 1372 N N . ASN A 1 202 ? -1.860 12.657 4.000 1.00 66.19 202 ASN A N 1
ATOM 1373 C CA . ASN A 1 202 ? -0.571 12.869 4.679 1.00 66.19 202 ASN A CA 1
ATOM 1374 C C . ASN A 1 202 ? 0.399 11.710 4.350 1.00 66.19 202 ASN A C 1
ATOM 1376 O O . ASN A 1 202 ? -0.014 10.707 3.759 1.00 66.19 202 ASN A O 1
ATOM 1380 N N . ASN A 1 203 ? 1.663 11.821 4.781 1.00 76.94 203 ASN A N 1
ATOM 1381 C CA . ASN A 1 203 ? 2.673 10.761 4.659 1.00 76.94 203 ASN A CA 1
ATOM 1382 C C . ASN A 1 203 ? 2.157 9.445 5.257 1.00 76.94 203 ASN A C 1
ATOM 1384 O O . ASN A 1 203 ? 1.846 9.376 6.446 1.00 76.94 203 ASN A O 1
ATOM 1388 N N . THR A 1 204 ? 2.082 8.402 4.434 1.00 81.25 204 THR A N 1
ATOM 1389 C CA . THR A 1 204 ? 1.615 7.070 4.840 1.00 81.25 204 THR A CA 1
ATOM 1390 C C . THR A 1 204 ? 2.808 6.137 4.987 1.00 81.25 204 THR A C 1
ATOM 1392 O O . THR A 1 204 ? 3.616 6.063 4.072 1.00 81.25 204 THR A O 1
ATOM 1395 N N . TYR A 1 205 ? 2.916 5.404 6.098 1.00 83.88 205 TYR A N 1
ATOM 1396 C CA . TYR A 1 205 ? 3.967 4.397 6.309 1.00 83.88 205 TYR A CA 1
ATOM 1397 C C . TYR A 1 205 ? 3.321 3.034 6.528 1.00 83.88 205 TYR A C 1
ATOM 1399 O O . TYR A 1 205 ? 2.754 2.807 7.601 1.00 83.88 205 TYR A O 1
ATOM 1407 N N . ALA A 1 206 ? 3.377 2.154 5.529 1.00 85.44 206 ALA A N 1
ATOM 1408 C CA . ALA A 1 206 ? 2.730 0.850 5.604 1.00 85.44 206 ALA A CA 1
ATOM 1409 C C . ALA A 1 206 ? 3.322 -0.185 4.639 1.00 85.44 206 ALA A C 1
ATOM 1411 O O . ALA A 1 206 ? 3.879 0.144 3.592 1.00 85.44 206 ALA A O 1
ATOM 1412 N N . ILE A 1 207 ? 3.111 -1.453 4.973 1.00 87.69 207 ILE A N 1
ATOM 1413 C CA . ILE A 1 207 ? 3.344 -2.605 4.105 1.00 87.69 207 ILE A CA 1
ATOM 1414 C C . ILE A 1 207 ? 1.989 -3.141 3.643 1.00 87.69 207 ILE A C 1
ATOM 1416 O O . ILE A 1 207 ? 1.126 -3.444 4.467 1.00 87.69 207 ILE A O 1
ATOM 1420 N N . VAL A 1 208 ? 1.790 -3.278 2.333 1.00 91.19 208 VAL A N 1
ATOM 1421 C CA . VAL A 1 208 ? 0.576 -3.866 1.748 1.00 91.19 208 VAL A CA 1
ATOM 1422 C C . VAL A 1 208 ? 0.935 -5.201 1.103 1.00 91.19 208 VAL A C 1
ATOM 1424 O O . VAL A 1 208 ? 1.596 -5.234 0.067 1.00 91.19 208 VAL A O 1
ATOM 1427 N N . ASN A 1 209 ? 0.465 -6.300 1.686 1.00 93.50 209 ASN A N 1
ATOM 1428 C CA . ASN A 1 209 ? 0.581 -7.640 1.121 1.00 93.50 209 ASN A CA 1
ATOM 1429 C C . ASN A 1 209 ? -0.793 -8.119 0.635 1.00 93.50 209 ASN A C 1
ATOM 1431 O O . ASN A 1 209 ? -1.611 -8.601 1.426 1.00 93.50 209 ASN A O 1
ATOM 1435 N N . ALA A 1 210 ? -1.061 -7.944 -0.660 1.00 94.38 210 ALA A N 1
ATOM 1436 C CA . ALA A 1 210 ? -2.357 -8.245 -1.255 1.00 94.38 210 ALA A CA 1
ATOM 1437 C C . ALA A 1 210 ? -2.255 -8.849 -2.670 1.00 94.38 210 ALA A C 1
ATOM 1439 O O . ALA A 1 210 ? -2.809 -8.287 -3.615 1.00 94.38 210 ALA A O 1
ATOM 1440 N N . PRO A 1 211 ? -1.565 -9.993 -2.851 1.00 93.62 211 PRO A N 1
ATOM 1441 C CA . PRO A 1 211 ? -1.084 -10.478 -4.151 1.00 93.62 211 PRO A CA 1
ATOM 1442 C C . PRO A 1 211 ? -2.170 -10.741 -5.202 1.00 93.62 211 PRO A C 1
ATOM 1444 O O . PRO A 1 211 ? -1.861 -10.744 -6.388 1.00 93.62 211 PRO A O 1
ATOM 1447 N N . ASN A 1 212 ? -3.428 -10.914 -4.789 1.00 94.69 212 ASN A N 1
ATOM 1448 C CA . ASN A 1 212 ? -4.569 -11.146 -5.682 1.00 94.69 212 ASN A CA 1
ATOM 1449 C C . ASN A 1 212 ? -5.443 -9.896 -5.903 1.00 94.69 212 ASN A C 1
ATOM 1451 O O . ASN A 1 212 ? -6.363 -9.923 -6.721 1.00 94.69 212 ASN A O 1
ATOM 1455 N N . ALA A 1 213 ? -5.181 -8.806 -5.180 1.00 96.06 213 ALA A N 1
ATOM 1456 C CA . ALA A 1 213 ? -6.043 -7.634 -5.115 1.00 96.06 213 ALA A CA 1
ATOM 1457 C C . ALA A 1 213 ? -5.677 -6.561 -6.145 1.00 96.06 213 ALA A C 1
ATOM 1459 O O . ALA A 1 213 ? -4.560 -6.506 -6.668 1.00 96.06 213 ALA A O 1
ATOM 1460 N N . THR A 1 214 ? -6.611 -5.636 -6.367 1.00 97.12 214 THR A N 1
ATOM 1461 C CA . THR A 1 214 ? -6.308 -4.354 -7.016 1.00 97.12 214 THR A CA 1
ATOM 1462 C C . THR A 1 214 ? -5.989 -3.310 -5.950 1.00 97.12 214 THR A C 1
ATOM 1464 O O . THR A 1 214 ? -6.822 -3.030 -5.090 1.00 97.12 214 THR A O 1
ATOM 1467 N N . VAL A 1 215 ? -4.809 -2.693 -6.020 1.00 94.38 215 VAL A N 1
ATOM 1468 C CA . VAL A 1 215 ? -4.390 -1.609 -5.123 1.00 94.38 215 VAL A CA 1
ATOM 1469 C C . VAL A 1 215 ? -4.352 -0.291 -5.889 1.00 94.38 215 VAL A C 1
ATOM 1471 O O . VAL A 1 215 ? -3.597 -0.118 -6.846 1.00 94.38 215 VAL A O 1
ATOM 1474 N N . ASN A 1 216 ? -5.162 0.661 -5.435 1.00 92.62 216 ASN A N 1
ATOM 1475 C CA . ASN A 1 216 ? -5.204 2.024 -5.937 1.00 92.62 216 ASN A CA 1
ATOM 1476 C C . ASN A 1 216 ? -4.539 2.965 -4.934 1.00 92.62 216 ASN A C 1
ATOM 1478 O O . ASN A 1 216 ? -5.106 3.277 -3.885 1.00 92.62 216 ASN A O 1
ATOM 1482 N N . LEU A 1 217 ? -3.361 3.451 -5.297 1.00 89.00 217 LEU A N 1
ATOM 1483 C CA . LEU A 1 217 ? -2.640 4.497 -4.593 1.00 89.00 217 LEU A CA 1
ATOM 1484 C C . LEU A 1 217 ? -2.935 5.830 -5.283 1.00 89.00 217 LEU A C 1
ATOM 1486 O O . LEU A 1 217 ? -2.579 6.043 -6.446 1.00 89.00 217 LEU A O 1
ATOM 1490 N N . LYS A 1 218 ? -3.626 6.727 -4.586 1.00 85.44 218 LYS A N 1
ATOM 1491 C CA . LYS A 1 218 ? -4.000 8.045 -5.109 1.00 85.44 218 LYS A CA 1
ATOM 1492 C C . LYS A 1 218 ? -3.456 9.121 -4.190 1.00 85.44 218 LYS A C 1
ATOM 1494 O O . LYS A 1 218 ? -3.493 8.964 -2.979 1.00 85.44 218 LYS A O 1
ATOM 1499 N N . GLY A 1 219 ? -2.959 10.210 -4.738 1.00 75.69 219 GLY A N 1
ATOM 1500 C CA . GLY A 1 219 ? -2.482 11.328 -3.938 1.00 75.69 219 GLY A CA 1
ATOM 1501 C C . GLY A 1 219 ? -2.741 12.651 -4.628 1.00 75.69 219 GLY A C 1
ATOM 1502 O O . GLY A 1 219 ? -3.185 12.704 -5.773 1.00 75.69 219 GLY A O 1
ATOM 1503 N N . ASN A 1 220 ? -2.432 13.724 -3.913 1.00 75.69 220 ASN A N 1
ATOM 1504 C CA . ASN A 1 220 ? -2.197 15.034 -4.499 1.00 75.69 220 ASN A CA 1
ATOM 1505 C C . ASN A 1 220 ? -0.791 15.482 -4.091 1.00 75.69 220 ASN A C 1
ATOM 1507 O O . ASN A 1 220 ? -0.629 16.385 -3.274 1.00 75.69 220 ASN A O 1
ATOM 1511 N N . ASN A 1 221 ? 0.222 14.790 -4.628 1.00 73.81 221 ASN A N 1
ATOM 1512 C CA . ASN A 1 221 ? 1.639 15.003 -4.323 1.00 73.81 221 ASN A CA 1
ATOM 1513 C C . ASN A 1 221 ? 2.051 14.557 -2.903 1.00 73.81 221 ASN A C 1
ATOM 1515 O O . ASN A 1 221 ? 2.924 15.166 -2.286 1.00 73.81 221 ASN A O 1
ATOM 1519 N N . THR A 1 222 ? 1.401 13.506 -2.401 1.00 80.06 222 THR A N 1
ATOM 1520 C CA . THR A 1 222 ? 1.650 12.902 -1.085 1.00 80.06 222 THR A CA 1
ATOM 1521 C C . THR A 1 222 ? 2.630 11.743 -1.158 1.00 80.06 222 THR A C 1
ATOM 1523 O O . THR A 1 222 ? 2.757 11.103 -2.204 1.00 80.06 222 THR A O 1
ATOM 1526 N N . ASP A 1 223 ? 3.238 11.427 -0.021 1.00 85.56 223 ASP A N 1
ATOM 1527 C CA . ASP A 1 223 ? 4.280 10.413 0.080 1.00 85.56 223 ASP A CA 1
ATOM 1528 C C . ASP A 1 223 ? 3.740 9.112 0.712 1.00 85.56 223 ASP A C 1
ATOM 1530 O O . ASP A 1 223 ? 3.034 9.125 1.728 1.00 85.56 223 ASP A O 1
ATOM 1534 N N . PHE A 1 224 ? 4.076 7.972 0.113 1.00 87.44 224 PHE A N 1
ATOM 1535 C CA . PHE A 1 224 ? 3.863 6.635 0.663 1.00 87.44 224 PHE A CA 1
ATOM 1536 C C . PHE A 1 224 ? 5.218 5.975 0.888 1.00 87.44 224 PHE A C 1
ATOM 1538 O O . PHE A 1 224 ? 6.003 5.838 -0.043 1.00 87.44 224 PHE A O 1
ATOM 1545 N N . TYR A 1 225 ? 5.468 5.530 2.109 1.00 87.50 225 TYR A N 1
ATOM 1546 C CA . TYR A 1 225 ? 6.692 4.879 2.544 1.00 87.50 225 TYR A CA 1
ATOM 1547 C C . TYR A 1 225 ? 6.403 3.412 2.860 1.00 87.50 225 TYR A C 1
ATOM 1549 O O . TYR A 1 225 ? 5.560 3.108 3.707 1.00 87.50 225 TYR A O 1
ATOM 1557 N N . GLY A 1 226 ? 7.126 2.497 2.221 1.00 87.75 226 GLY A N 1
ATOM 1558 C CA . GLY A 1 226 ? 7.025 1.065 2.489 1.00 87.75 226 GLY A CA 1
ATOM 1559 C C . GLY A 1 226 ? 7.040 0.227 1.222 1.00 87.75 226 GLY A C 1
ATOM 1560 O O . GLY A 1 226 ? 7.810 0.485 0.305 1.00 87.75 226 GLY A O 1
ATOM 1561 N N . SER A 1 227 ? 6.215 -0.813 1.180 1.00 88.69 227 SER A N 1
ATOM 1562 C CA . SER A 1 227 ? 6.187 -1.772 0.074 1.00 88.69 227 SER A CA 1
ATOM 1563 C C . SER A 1 227 ? 4.765 -2.239 -0.219 1.00 88.69 227 SER A C 1
ATOM 1565 O O . SER A 1 227 ? 3.905 -2.265 0.665 1.00 88.69 227 SER A O 1
ATOM 1567 N N . VAL A 1 228 ? 4.501 -2.560 -1.487 1.00 91.50 228 VAL A N 1
ATOM 1568 C CA . VAL A 1 228 ? 3.179 -2.974 -1.966 1.00 91.50 228 VAL A CA 1
ATOM 1569 C C . VAL A 1 228 ? 3.336 -4.150 -2.916 1.00 91.50 228 VAL A C 1
ATOM 1571 O O . VAL A 1 228 ? 4.044 -4.058 -3.915 1.00 91.50 228 VAL A O 1
ATOM 1574 N N . VAL A 1 229 ? 2.625 -5.233 -2.623 1.00 92.62 229 VAL A N 1
ATOM 1575 C CA . VAL A 1 229 ? 2.468 -6.399 -3.493 1.00 92.62 229 VAL A CA 1
ATOM 1576 C C . VAL A 1 229 ? 0.990 -6.546 -3.821 1.00 92.62 229 VAL A C 1
ATOM 1578 O O . VAL A 1 229 ? 0.161 -6.629 -2.913 1.00 92.62 229 VAL A O 1
ATOM 1581 N N . ALA A 1 230 ? 0.658 -6.573 -5.113 1.00 93.31 230 ALA A N 1
ATOM 1582 C CA . ALA A 1 230 ? -0.711 -6.750 -5.581 1.00 93.31 230 ALA A CA 1
ATOM 1583 C C . ALA A 1 230 ? -0.785 -7.370 -6.980 1.00 93.31 230 ALA A C 1
ATOM 1585 O O . ALA A 1 230 ? 0.205 -7.362 -7.712 1.00 93.31 230 ALA A O 1
ATOM 1586 N N . ALA A 1 231 ? -1.972 -7.837 -7.379 1.00 91.75 231 ALA A N 1
ATOM 1587 C CA . ALA A 1 231 ? -2.210 -8.306 -8.746 1.00 91.75 231 ALA A CA 1
ATOM 1588 C C . ALA A 1 231 ? -2.198 -7.141 -9.743 1.00 91.75 231 ALA A C 1
ATOM 1590 O O . ALA A 1 231 ? -1.778 -7.277 -10.890 1.00 91.75 231 ALA A O 1
ATOM 1591 N N . THR A 1 232 ? -2.680 -5.974 -9.318 1.00 93.38 232 THR A N 1
ATOM 1592 C CA . THR A 1 232 ? -2.616 -4.734 -10.093 1.00 93.38 232 THR A CA 1
ATOM 1593 C C . THR A 1 232 ? -2.371 -3.564 -9.156 1.00 93.38 232 THR A C 1
ATOM 1595 O O . THR A 1 232 ? -3.099 -3.385 -8.181 1.00 93.38 232 THR A O 1
ATOM 1598 N N . ILE A 1 233 ? -1.364 -2.748 -9.471 1.00 94.12 233 ILE A N 1
ATOM 1599 C CA . ILE A 1 233 ? -1.041 -1.527 -8.731 1.00 94.12 233 ILE A CA 1
ATOM 1600 C C . ILE A 1 233 ? -1.259 -0.332 -9.657 1.00 94.12 233 ILE A C 1
ATOM 1602 O O . ILE A 1 233 ? -0.593 -0.183 -10.684 1.00 94.12 233 ILE A O 1
ATOM 1606 N N . SER A 1 234 ? -2.184 0.544 -9.280 1.00 93.12 234 SER A N 1
ATOM 1607 C CA . SER A 1 234 ? -2.394 1.832 -9.932 1.00 93.12 234 SER A CA 1
ATOM 1608 C C . SER A 1 234 ? -1.907 2.940 -9.013 1.00 93.12 234 SER A C 1
ATOM 1610 O O . SER A 1 234 ? -2.371 3.055 -7.883 1.00 93.12 234 SER A O 1
ATOM 1612 N N . VAL A 1 235 ? -0.978 3.760 -9.504 1.00 91.19 235 VAL A N 1
ATOM 1613 C CA . VAL A 1 235 ? -0.437 4.912 -8.769 1.00 91.19 235 VAL A CA 1
ATOM 1614 C C . VAL A 1 235 ? -0.738 6.183 -9.544 1.00 91.19 235 VAL A C 1
ATOM 1616 O O . VAL A 1 235 ? -0.385 6.284 -10.728 1.00 91.19 235 VAL A O 1
ATOM 1619 N N . ASN A 1 236 ? -1.375 7.146 -8.884 1.00 89.56 236 ASN A N 1
ATOM 1620 C CA . ASN A 1 236 ? -1.719 8.447 -9.444 1.00 89.56 236 ASN A CA 1
ATOM 1621 C C . ASN A 1 236 ? -1.291 9.572 -8.492 1.00 89.56 236 ASN A C 1
ATOM 1623 O O . ASN A 1 236 ? -1.751 9.603 -7.352 1.00 89.56 236 ASN A O 1
ATOM 1627 N N . ALA A 1 237 ? -0.425 10.473 -8.973 1.00 87.44 237 ALA A N 1
ATOM 1628 C CA . ALA A 1 237 ? -0.011 11.692 -8.265 1.00 87.44 237 ALA A CA 1
ATOM 1629 C C . ALA A 1 237 ? 0.477 11.466 -6.813 1.00 87.44 237 ALA A C 1
ATOM 1631 O O . ALA A 1 237 ? 0.172 12.239 -5.904 1.00 87.44 237 ALA A O 1
ATOM 1632 N N . MET A 1 238 ? 1.249 10.396 -6.600 1.00 86.69 238 MET A N 1
ATOM 1633 C CA . MET A 1 238 ? 1.835 10.009 -5.311 1.00 86.69 238 MET A CA 1
ATOM 1634 C C . MET A 1 238 ? 3.324 9.698 -5.485 1.00 86.69 238 MET A C 1
ATOM 1636 O O . MET A 1 238 ? 3.707 9.108 -6.499 1.00 86.69 238 MET A O 1
ATOM 1640 N N . ARG A 1 239 ? 4.151 10.061 -4.501 1.00 88.75 239 ARG A N 1
ATOM 1641 C CA . ARG A 1 239 ? 5.550 9.628 -4.422 1.00 88.75 239 ARG A CA 1
ATOM 1642 C C . ARG A 1 239 ? 5.643 8.373 -3.577 1.00 88.75 239 ARG A C 1
ATOM 1644 O O . ARG A 1 239 ? 5.110 8.318 -2.474 1.00 88.75 239 ARG A O 1
ATOM 1651 N N . PHE A 1 240 ? 6.285 7.358 -4.120 1.00 89.50 240 PHE A N 1
ATOM 1652 C CA . PHE A 1 240 ? 6.488 6.088 -3.459 1.00 89.50 240 PHE A CA 1
ATOM 1653 C C . PHE A 1 240 ? 7.947 5.961 -3.037 1.00 89.50 240 PHE A C 1
ATOM 1655 O O . PHE A 1 240 ? 8.846 6.059 -3.868 1.00 89.50 240 PHE A O 1
ATOM 1662 N N . HIS A 1 241 ? 8.168 5.700 -1.761 1.00 90.00 241 HIS A N 1
ATOM 1663 C CA . HIS A 1 241 ? 9.479 5.533 -1.162 1.00 90.00 241 HIS A CA 1
ATOM 1664 C C . HIS A 1 241 ? 9.588 4.087 -0.689 1.00 90.00 241 HIS A C 1
ATOM 1666 O O . HIS A 1 241 ? 8.956 3.697 0.298 1.00 90.00 241 HIS A O 1
ATOM 1672 N N . TYR A 1 242 ? 10.362 3.275 -1.404 1.00 89.94 242 TYR A N 1
ATOM 1673 C CA . TYR A 1 242 ? 10.609 1.898 -1.003 1.00 89.94 242 TYR A CA 1
ATOM 1674 C C . TYR A 1 242 ? 11.540 1.868 0.209 1.00 89.94 242 TYR A C 1
ATOM 1676 O O . TYR A 1 242 ? 12.644 2.408 0.164 1.00 89.94 242 TYR A O 1
ATOM 1684 N N . ASP A 1 243 ? 11.104 1.246 1.301 1.00 85.94 243 ASP A N 1
ATOM 1685 C CA . ASP A 1 243 ? 11.970 1.045 2.461 1.00 85.94 243 ASP A CA 1
ATOM 1686 C C . ASP A 1 243 ? 12.827 -0.205 2.252 1.00 85.94 243 ASP A C 1
ATOM 1688 O O . ASP A 1 243 ? 12.310 -1.322 2.277 1.00 85.94 243 ASP A O 1
ATOM 1692 N N . LEU A 1 244 ? 14.139 -0.026 2.107 1.00 83.31 244 LEU A N 1
ATOM 1693 C CA . LEU A 1 244 ? 15.120 -1.105 1.955 1.00 83.31 244 LEU A CA 1
ATOM 1694 C C . LEU A 1 244 ? 15.192 -2.031 3.181 1.00 83.31 244 LEU A C 1
ATOM 1696 O O . LEU A 1 244 ? 15.714 -3.139 3.086 1.00 83.31 244 LEU A O 1
ATOM 1700 N N . ASN A 1 245 ? 14.674 -1.592 4.331 1.00 81.19 245 ASN A N 1
ATOM 1701 C CA . ASN A 1 245 ? 14.533 -2.403 5.536 1.00 81.19 245 ASN A CA 1
ATOM 1702 C C . ASN A 1 245 ? 13.157 -3.099 5.627 1.00 81.19 245 ASN A C 1
ATOM 1704 O O . ASN A 1 245 ? 12.877 -3.785 6.614 1.00 81.19 245 ASN A O 1
ATOM 1708 N N . SER A 1 246 ? 12.284 -2.949 4.624 1.00 71.50 246 SER A N 1
ATOM 1709 C CA . SER A 1 246 ? 11.012 -3.676 4.562 1.00 71.50 246 SER A CA 1
ATOM 1710 C C . SER A 1 246 ? 11.262 -5.176 4.512 1.00 71.50 246 SER A C 1
ATOM 1712 O O . SER A 1 246 ? 11.954 -5.678 3.629 1.00 71.50 246 SER A O 1
ATOM 1714 N N . LYS A 1 247 ? 10.652 -5.908 5.442 1.00 62.06 247 LYS A N 1
ATOM 1715 C CA . LYS A 1 247 ? 10.696 -7.371 5.477 1.00 62.06 247 LYS A CA 1
ATOM 1716 C C . LYS A 1 247 ? 9.335 -7.917 5.070 1.00 62.06 247 LYS A C 1
ATOM 1718 O O . LYS A 1 247 ? 8.600 -8.430 5.909 1.00 62.06 247 LYS A O 1
ATOM 1723 N N . ILE A 1 248 ? 8.978 -7.813 3.788 1.00 53.00 248 ILE A N 1
ATOM 1724 C CA . ILE A 1 248 ? 7.940 -8.711 3.269 1.00 53.00 248 ILE A CA 1
ATOM 1725 C C . ILE A 1 248 ? 8.566 -10.107 3.296 1.00 53.00 248 ILE A C 1
ATOM 1727 O O . ILE A 1 248 ? 9.418 -10.426 2.470 1.00 53.00 248 ILE A O 1
ATOM 1731 N N . ALA A 1 249 ? 8.228 -10.904 4.307 1.00 39.75 249 ALA A N 1
ATOM 1732 C CA . ALA A 1 249 ? 8.719 -12.268 4.405 1.00 39.75 249 ALA A CA 1
ATOM 1733 C C . ALA A 1 249 ? 7.880 -13.229 3.532 1.00 39.75 249 ALA A C 1
ATOM 1735 O O . ALA A 1 249 ? 6.664 -13.038 3.431 1.00 39.75 249 ALA A O 1
ATOM 1736 N N . PRO A 1 250 ? 8.497 -14.286 2.965 1.00 40.28 250 PRO A N 1
ATOM 1737 C CA . PRO A 1 250 ? 9.926 -14.583 3.011 1.00 40.28 250 PRO A CA 1
ATOM 1738 C C . PRO A 1 250 ? 10.639 -14.222 1.692 1.00 40.28 250 PRO A C 1
ATOM 1740 O O . PRO A 1 250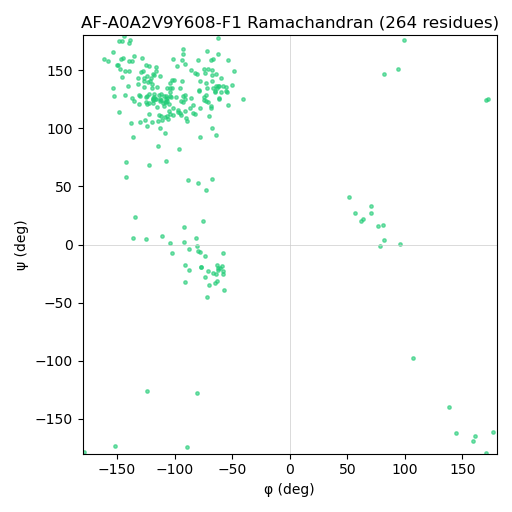 ? 10.113 -14.482 0.606 1.00 40.28 250 PRO A O 1
ATOM 1743 N N . PRO A 1 251 ? 11.874 -13.696 1.751 1.00 40.12 251 PRO A N 1
ATOM 1744 C CA . PRO A 1 251 ? 12.808 -13.849 0.647 1.00 40.12 251 PRO A CA 1
ATOM 1745 C C . PRO A 1 251 ? 13.293 -15.307 0.618 1.00 40.12 251 PRO A C 1
ATOM 1747 O O . PRO A 1 251 ? 13.605 -15.850 1.671 1.00 40.12 251 PRO A O 1
ATOM 1750 N N . SER A 1 252 ? 13.421 -15.927 -0.560 1.00 33.91 252 SER A N 1
ATOM 1751 C CA . SER A 1 252 ? 14.629 -16.699 -0.916 1.00 33.91 252 SER A CA 1
ATOM 1752 C C . SER A 1 252 ? 14.479 -17.473 -2.228 1.00 33.91 252 SER A C 1
ATOM 1754 O O . SER A 1 252 ? 13.642 -18.363 -2.346 1.00 33.91 252 SER A O 1
ATOM 1756 N N . THR A 1 253 ? 15.421 -17.230 -3.144 1.00 29.55 253 THR A N 1
ATOM 1757 C CA . THR A 1 253 ? 16.174 -18.322 -3.795 1.00 29.55 25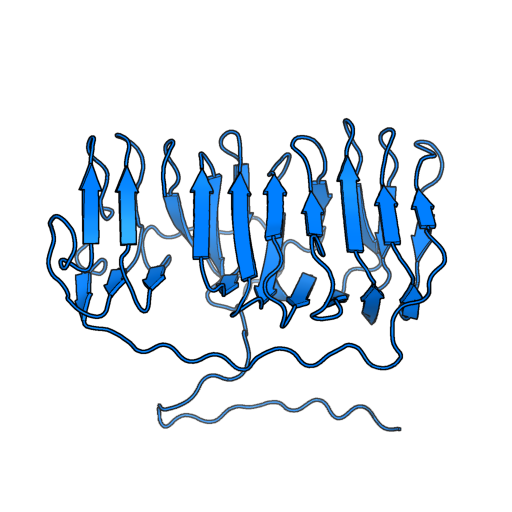3 THR A CA 1
ATOM 1758 C C . THR A 1 253 ? 17.685 -18.023 -3.845 1.00 29.55 253 THR A C 1
ATOM 1760 O O . THR A 1 253 ? 18.392 -18.536 -4.707 1.00 29.55 253 THR A O 1
ATOM 1763 N N . GLY A 1 254 ? 18.204 -17.169 -2.956 1.00 30.80 254 GLY A N 1
ATOM 1764 C CA . GLY A 1 254 ? 19.624 -16.795 -2.904 1.00 30.80 254 GLY A CA 1
ATOM 1765 C C . GLY A 1 254 ? 20.264 -17.266 -1.601 1.00 30.80 254 GLY A C 1
ATOM 1766 O O . GLY A 1 254 ? 19.665 -17.119 -0.542 1.00 30.80 254 GLY A O 1
ATOM 1767 N N . SER A 1 255 ? 21.463 -17.841 -1.683 1.00 32.09 255 SER A N 1
ATOM 1768 C CA . SER A 1 255 ? 22.178 -18.566 -0.620 1.00 32.09 255 SER A CA 1
ATOM 1769 C C . SER A 1 255 ? 22.650 -17.723 0.578 1.00 32.09 255 SER A C 1
ATOM 1771 O O . SER A 1 255 ? 23.833 -17.754 0.906 1.00 32.09 255 SER A O 1
ATOM 1773 N N . TYR A 1 256 ? 21.757 -17.011 1.267 1.00 31.14 256 TYR A N 1
ATOM 1774 C CA . TYR A 1 256 ? 22.027 -16.431 2.584 1.00 31.14 256 TYR A CA 1
ATOM 1775 C C . TYR A 1 256 ? 20.806 -16.549 3.505 1.00 31.14 256 TYR A C 1
ATOM 1777 O O . TYR A 1 256 ? 19.662 -16.364 3.103 1.00 31.14 256 TYR A O 1
ATOM 1785 N N . SER A 1 257 ? 21.090 -16.928 4.748 1.00 29.12 257 SER A N 1
ATOM 1786 C CA . SER A 1 257 ? 20.176 -17.375 5.799 1.00 29.12 257 SER A CA 1
ATOM 1787 C C . SER A 1 257 ? 19.185 -16.315 6.292 1.00 29.12 257 SER A C 1
ATOM 1789 O O . SER A 1 257 ? 19.578 -15.223 6.701 1.00 29.12 257 SER A O 1
ATOM 1791 N N . GLU A 1 258 ? 17.912 -16.705 6.360 1.00 29.86 258 GLU A N 1
ATOM 1792 C CA . GLU A 1 258 ? 16.856 -16.052 7.134 1.00 29.86 258 GLU A CA 1
ATOM 1793 C C . GLU A 1 258 ? 17.131 -16.236 8.639 1.00 29.86 258 GLU A C 1
ATOM 1795 O O . GLU A 1 258 ? 17.174 -17.357 9.143 1.00 29.86 258 GLU A O 1
ATOM 1800 N N . ILE A 1 259 ? 17.339 -15.137 9.371 1.00 38.66 259 ILE A N 1
ATOM 1801 C CA . ILE A 1 259 ? 17.378 -15.132 10.841 1.00 38.66 259 ILE A CA 1
ATOM 1802 C C . ILE A 1 259 ? 16.186 -14.307 11.333 1.00 38.66 259 ILE A C 1
ATOM 1804 O O . ILE A 1 259 ? 16.312 -13.107 11.564 1.00 38.66 259 ILE A O 1
ATOM 1808 N N . SER A 1 260 ? 15.020 -14.950 11.449 1.00 27.86 260 SER A N 1
ATOM 1809 C CA . SER A 1 260 ? 14.212 -14.979 12.682 1.00 27.86 260 SER A CA 1
ATOM 1810 C C . SER A 1 260 ? 12.826 -15.593 12.437 1.00 27.86 260 SER A C 1
ATOM 1812 O O . SER A 1 260 ? 12.040 -15.038 11.674 1.00 27.86 260 SER A O 1
ATOM 1814 N N . PHE A 1 261 ? 12.481 -16.634 13.198 1.00 31.95 261 PHE A N 1
ATOM 1815 C CA . PHE A 1 261 ? 11.098 -16.916 13.591 1.00 31.95 261 PHE A CA 1
ATOM 1816 C C . PHE A 1 261 ? 10.850 -16.269 14.960 1.00 31.95 261 PHE A C 1
ATOM 1818 O O . PHE A 1 261 ? 11.719 -16.326 15.832 1.00 31.95 261 PHE A O 1
ATOM 1825 N N . ARG A 1 262 ? 9.669 -15.680 15.175 1.00 27.84 262 ARG A N 1
ATOM 1826 C CA . ARG A 1 262 ? 9.133 -15.472 16.525 1.00 27.84 262 ARG A CA 1
ATOM 1827 C C . ARG A 1 262 ? 7.998 -16.468 16.710 1.00 27.84 262 ARG A C 1
ATOM 1829 O O . ARG A 1 262 ? 6.961 -16.343 16.069 1.00 27.84 262 ARG A O 1
ATOM 1836 N N . ASP A 1 263 ? 8.245 -17.442 17.570 1.00 29.78 263 ASP A N 1
ATOM 1837 C CA . ASP A 1 263 ? 7.232 -18.341 18.103 1.00 29.78 263 ASP A CA 1
ATOM 1838 C C . ASP A 1 263 ? 6.267 -17.533 18.989 1.00 29.78 263 ASP A C 1
ATOM 1840 O O . ASP A 1 263 ? 6.705 -16.687 19.780 1.00 29.78 263 ASP A O 1
ATOM 1844 N N . VAL A 1 264 ? 4.963 -17.746 18.830 1.00 29.88 264 VAL A N 1
ATOM 1845 C CA . VAL A 1 264 ? 3.948 -17.268 19.772 1.00 29.88 264 VAL A CA 1
ATOM 1846 C C . VAL A 1 264 ? 3.395 -18.517 20.433 1.00 29.88 264 VAL A C 1
ATOM 1848 O O . VAL A 1 264 ? 2.692 -19.302 19.804 1.00 29.88 264 VAL A O 1
ATOM 1851 N N . VAL A 1 265 ? 3.778 -18.700 21.693 1.00 35.59 265 VAL A N 1
ATOM 1852 C CA . VAL A 1 265 ? 3.338 -19.805 22.547 1.00 35.59 265 VAL A CA 1
ATOM 1853 C C . VAL A 1 265 ? 1.809 -19.758 22.685 1.00 35.59 265 VAL A C 1
ATOM 1855 O O . VAL A 1 265 ? 1.262 -18.681 22.937 1.00 35.59 265 VAL A O 1
ATOM 1858 N N . TYR A 1 266 ? 1.157 -20.912 22.484 1.00 40.44 266 TYR A N 1
ATOM 1859 C CA . TYR A 1 266 ? -0.283 -21.137 22.693 1.00 40.44 266 TYR A CA 1
ATOM 1860 C C . TYR A 1 266 ? -0.721 -20.867 24.136 1.00 40.44 266 TYR A C 1
ATOM 1862 O O . TYR A 1 266 ? 0.029 -21.258 25.061 1.00 40.44 266 TYR A O 1
#

Mean predicted aligned error: 7.71 Å

Solvent-accessible surface area (backbone atoms only — not comparable to full-atom values): 13117 Å² total; per-residue (Å²): 60,23,65,42,17,32,31,18,12,33,54,50,81,84,57,56,70,88,73,71,73,40,73,45,69,15,55,48,74,33,74,52,66,46,53,34,27,31,64,56,14,31,29,8,13,32,41,31,9,63,37,63,39,80,40,68,82,88,28,11,31,31,66,34,65,69,18,48,64,43,98,45,95,80,38,41,74,33,67,31,67,81,78,82,73,84,66,43,69,65,39,82,68,67,46,43,87,59,69,46,78,40,56,44,59,90,53,68,45,76,45,68,58,44,64,37,10,36,37,40,28,24,67,27,4,39,41,32,34,33,53,37,52,32,20,25,40,22,40,34,26,33,48,67,63,3,32,41,34,49,52,62,81,53,45,32,38,42,30,20,42,40,83,29,61,54,36,34,40,29,33,67,39,10,30,49,46,48,80,55,57,39,20,79,30,28,35,39,37,28,36,20,63,25,42,35,34,44,20,32,52,42,65,31,34,33,31,39,45,20,53,50,13,37,37,39,40,37,32,82,75,22,43,38,34,28,48,78,42,46,62,38,73,44,40,32,15,28,37,38,32,25,32,75,65,58,76,78,79,80,83,78,96,59,102,69,85,88,88,79,84,82,86,78,86,132

Radius of gyration: 18.44 Å; Cα contacts (8 Å, |Δi|>4): 833; chains: 1; bounding box: 44×37×50 Å

Sequence (266 aa):
MNGGATTDSFTSASGTPPWTTTTTGGDIGSNGNVSLGGSNTQVGGAIGVPNATQGTCPAGLTTSGGAGMVSNPANVLTAAGPFVFAIPPDPNPPPLTTTVIVNDKKQPTALVPGTYGNISVTAGATLVLAPGVYNLNSISVSGSGSQITVNPPGAVVLNFPQSSPTPINLQSDGAIVNTSGIPNNFQFNYGGTGTITISGGNNTYAIVNAPNATVNLKGNNTDFYGSVVAATISVNAMRFHYDLNSKIAPPSTGSYSEISFRDVVY